Protein 3WJP (pdb70)

GO terms:
  GO:0005515 protein binding (F, IPI)

B-factor: mean 21.72, std 11.3, range [7.35, 84.25]

Sequence (335 aa):
EKIKLEHGAGGEIMEEELLRDVILKTLTLKSAGGIGLDALDDGATIPFGDKHIVFTIDGHTVKKPLFFPGGDIGRLAVSGTVNDLAVMGAEPIALANSMIIGEGLDDMEEVLKRRVLKKSSMDETARREVPVPIVTGDTKVVEDKKIIEEMMFVITAGIIGIAEHHPVSSDAGAKVGDAVLVSGTIGDHGIALMSHREGIAFETEELKSDVAPIWDVVKKAVAETIGWENIHAMKDPTRAGLSSNALNEIARRKSNVGILVVREADIPIRPEVRRRAASEMMLGISPYDVANEEGKVVMVVAREYAEEALEAMRKKTEKGRNAAIIGEVIADYRGKVLLETGIGGKRFMMEPPEGDPVPRI

InterPro domains:
  IPR010918 PurM-like, C-terminal domain [PF02769] (162-314)
  IPR011854 Carbamoyl dehydratase HypE [PIRSF005644] (3-338)
  IPR011854 Carbamoyl dehydratase HypE [PTHR30303] (1-338)
  IPR011854 Carbamoyl dehydratase HypE [TIGR02124] (4-338)
  IPR011854 Carbamoyl dehydratase HypE [cd02197] (11-306)
  IPR016188 PurM-like, N-terminal domain [PF00586] (42-152)
  IPR036676 PurM-like, C-terminal domain superfamily [G3DSA:3.90.650.10] (156-338)
  IPR036676 PurM-like, C-terminal domain superfamily [SSF56042] (157-332)
  IPR036921 PurM-like, N-terminal domain superfamily [G3DSA:3.30.1330.10] (1-155)
  IPR036921 PurM-like, N-terminal domain superfamily [SSF55326] (6-154)

Structure (mmCIF, N/CA/C/O backbone):
data_3WJP
#
_entry.id   3WJP
#
_cell.length_a   102.874
_cell.length_b   102.874
_cell.length_c   104.013
_cell.angle_alpha   90.00
_cell.angle_beta   90.00
_cell.angle_gamma   90.00
#
_symmetry.space_group_name_H-M   'P 43 21 2'
#
loop_
_entity.id
_entity.type
_entity.pdbx_description
1 polymer 'Hydrogenase expression/formation protein HypE'
2 non-polymer 'PHOSPHOAMINOPHOSPHONIC ACID-ADENYLATE ESTER'
3 non-polymer 'MAGNESIUM ION'
4 non-polymer BENZAMIDINE
5 non-polymer 'SULFATE ION'
6 non-polymer GLYCEROL
7 non-polymer 'TRIETHYLENE GLYCOL'
8 water water
#
loop_
_atom_site.group_PDB
_atom_site.id
_atom_site.type_symbol
_atom_site.label_atom_id
_atom_site.label_alt_id
_atom_site.label_comp_id
_atom_site.label_asym_id
_atom_site.label_entity_id
_atom_site.label_seq_id
_atom_site.pdbx_PDB_ins_code
_atom_site.Cartn_x
_atom_site.Cartn_y
_atom_site.Cartn_z
_atom_site.occupancy
_atom_site.B_iso_or_equiv
_atom_site.auth_seq_id
_atom_site.auth_comp_id
_atom_site.auth_asym_id
_atom_site.auth_atom_id
_atom_site.pdbx_PDB_model_num
ATOM 1 N N . GLU A 1 3 ? 15.750 -2.983 17.133 1.00 31.46 3 GLU A N 1
ATOM 2 C CA . GLU A 1 3 ? 15.254 -1.623 17.294 1.00 26.84 3 GLU A CA 1
ATOM 3 C C . GLU A 1 3 ? 14.862 -1.010 15.947 1.00 25.10 3 GLU A C 1
ATOM 4 O O . GLU A 1 3 ? 15.573 -1.177 14.957 1.00 24.17 3 GLU A O 1
ATOM 10 N N . LYS A 1 4 ? 13.727 -0.315 15.910 1.00 24.52 4 LYS A N 1
ATOM 11 C CA . LYS A 1 4 ? 13.219 0.250 14.666 1.00 24.07 4 LYS A CA 1
ATOM 12 C C . LYS A 1 4 ? 13.101 1.762 14.743 1.00 25.29 4 LYS A C 1
ATOM 13 O O . LYS A 1 4 ? 12.938 2.332 15.824 1.00 24.05 4 LYS A O 1
ATOM 19 N N . ILE A 1 5 ? 13.176 2.408 13.587 1.00 17.33 5 ILE A N 1
ATOM 20 C CA . ILE A 1 5 ? 12.856 3.823 13.500 1.00 19.77 5 ILE A CA 1
ATOM 21 C C . ILE A 1 5 ? 11.354 4.016 13.717 1.00 16.22 5 ILE A C 1
ATOM 22 O O . ILE A 1 5 ? 10.537 3.313 13.126 1.00 19.28 5 ILE A O 1
ATOM 27 N N . LYS A 1 6 ? 11.002 4.980 14.567 1.00 16.56 6 LYS A N 1
ATOM 28 C CA . LYS A 1 6 ? 9.610 5.269 14.892 1.00 17.69 6 LYS A CA 1
ATOM 29 C C . LYS A 1 6 ? 9.235 6.661 14.415 1.00 17.09 6 LYS A C 1
ATOM 30 O O . LYS A 1 6 ? 10.114 7.485 14.166 1.00 17.34 6 LYS A O 1
ATOM 36 N N . LEU A 1 7 ? 7.938 6.943 14.320 1.00 16.01 7 LEU A N 1
ATOM 37 C CA . LEU A 1 7 ? 7.499 8.278 13.906 1.00 13.45 7 LEU A CA 1
ATOM 38 C C . LEU A 1 7 ? 8.081 9.345 14.815 1.00 17.88 7 LEU A C 1
ATOM 39 O O . LEU A 1 7 ? 8.391 10.457 1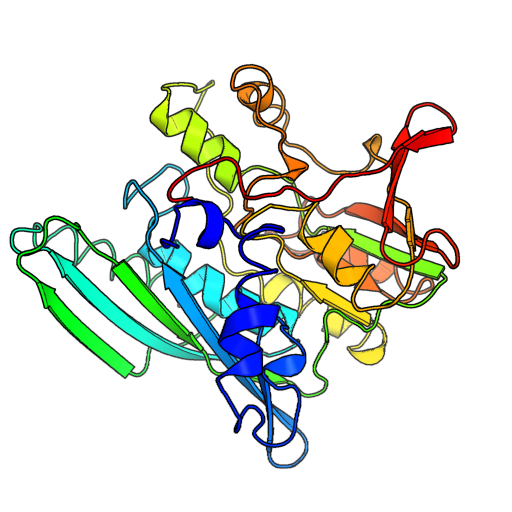4.369 1.00 16.45 7 LEU A O 1
ATOM 44 N N . GLU A 1 8 ? 8.244 9.001 16.092 1.00 16.04 8 GLU A N 1
ATOM 45 C CA . GLU A 1 8 ? 8.794 9.932 17.071 1.00 17.25 8 GLU A CA 1
ATOM 46 C C . GLU A 1 8 ? 10.213 10.377 16.738 1.00 17.14 8 GLU A C 1
ATOM 47 O O . GLU A 1 8 ? 10.628 11.461 17.125 1.00 17.62 8 GLU A O 1
ATOM 53 N N . HIS A 1 9 ? 10.964 9.541 16.029 1.00 16.48 9 HIS A N 1
ATOM 54 C CA . HIS A 1 9 ? 12.316 9.919 15.641 1.00 17.56 9 HIS A CA 1
ATOM 55 C C . HIS A 1 9 ? 12.325 11.063 14.647 1.00 18.86 9 HIS A C 1
ATOM 56 O O . HIS A 1 9 ? 13.358 11.700 14.443 1.00 18.76 9 HIS A O 1
ATOM 63 N N . GLY A 1 10 ? 11.177 11.322 14.028 1.00 16.16 10 GLY A N 1
ATOM 64 C CA . GLY A 1 10 ? 11.053 12.453 13.128 1.00 16.44 10 GLY A CA 1
ATOM 65 C C . GLY A 1 10 ? 10.192 13.574 13.690 1.00 16.23 10 GLY A C 1
ATOM 66 O O . GLY A 1 10 ? 9.709 14.433 12.948 1.00 16.02 10 GLY A O 1
ATOM 67 N N . ALA A 1 11 ? 9.984 13.576 15.004 1.00 16.09 11 ALA A N 1
ATOM 68 C CA . ALA A 1 11 ? 9.045 14.523 15.607 1.00 14.84 11 ALA A CA 1
ATOM 69 C C . ALA A 1 11 ? 9.705 15.702 16.326 1.00 13.88 11 ALA A C 1
ATOM 70 O O . ALA A 1 11 ? 9.026 16.512 16.939 1.00 15.32 11 ALA A O 1
ATOM 72 N N . GLY A 1 12 ? 11.032 15.819 16.248 1.00 12.75 12 GLY A N 1
ATOM 73 C CA . GLY A 1 12 ? 11.685 17.040 16.687 1.00 15.19 12 GLY A CA 1
ATOM 74 C C . GLY A 1 12 ? 11.881 17.232 18.182 1.00 17.31 12 GLY A C 1
ATOM 75 O O . GLY A 1 12 ? 12.398 18.269 18.614 1.00 18.69 12 GLY A O 1
ATOM 76 N N . GLY A 1 13 ? 11.486 16.251 18.977 1.00 19.40 13 GLY A N 1
ATOM 77 C CA . GLY A 1 13 ? 11.585 16.395 20.419 1.00 20.28 13 GLY A CA 1
ATOM 78 C C . GLY A 1 13 ? 12.724 15.590 20.998 1.00 23.44 13 GLY A C 1
ATOM 79 O O . GLY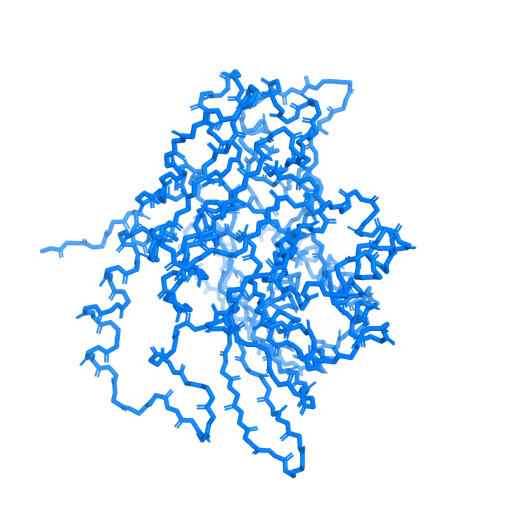 A 1 13 ? 13.683 15.275 20.303 1.00 18.81 13 GLY A O 1
ATOM 80 N N . GLU A 1 14 ? 12.604 15.238 22.271 1.00 19.33 14 GLU A N 1
ATOM 81 C CA . GLU A 1 14 ? 13.660 14.500 22.966 1.00 18.22 14 GLU A CA 1
ATOM 82 C C . GLU A 1 14 ? 14.057 13.209 22.265 1.00 18.76 14 GLU A C 1
ATOM 83 O O . GLU A 1 14 ? 15.234 12.846 22.250 1.00 18.57 14 GLU A O 1
ATOM 89 N N . ILE A 1 15 ? 13.092 12.509 21.686 1.00 18.37 15 ILE A N 1
ATOM 90 C CA . ILE A 1 15 ? 13.374 11.228 21.053 1.00 18.58 15 ILE A CA 1
ATOM 91 C C . ILE A 1 15 ? 14.245 11.424 19.808 1.00 20.41 15 ILE A C 1
ATOM 92 O O . ILE A 1 15 ? 15.204 10.690 19.589 1.00 17.93 15 ILE A O 1
ATOM 97 N N . MET A 1 16 ? 13.936 12.438 19.009 1.00 17.24 16 MET A N 1
ATOM 98 C CA . MET A 1 16 ? 14.780 12.738 17.857 1.00 16.33 16 MET A CA 1
ATOM 99 C C . MET A 1 16 ? 16.161 13.188 18.315 1.00 16.87 16 MET A C 1
ATOM 100 O O . MET A 1 16 ? 17.174 12.785 17.745 1.00 16.52 16 MET A O 1
ATOM 105 N N . GLU A 1 17 ? 16.199 14.019 19.351 1.00 17.94 17 GLU A N 1
ATOM 106 C CA . GLU A 1 17 ? 17.459 14.560 19.853 1.00 18.36 17 GLU A CA 1
ATOM 107 C C . GLU A 1 17 ? 18.395 13.449 20.319 1.00 18.52 17 GLU A C 1
ATOM 108 O O . GLU A 1 17 ? 19.602 13.510 20.082 1.00 18.49 17 GLU A O 1
ATOM 114 N N A GLU A 1 18 ? 17.834 12.431 20.963 0.56 17.84 18 GLU A N 1
ATOM 115 N N B GLU A 1 18 ? 17.823 12.436 20.969 0.44 17.86 18 GLU A N 1
ATOM 116 C CA A GLU A 1 18 ? 18.619 11.284 21.406 0.56 17.73 18 GLU A CA 1
ATOM 117 C CA B GLU A 1 18 ? 18.567 11.256 21.404 0.44 17.80 18 GLU A CA 1
ATOM 118 C C A GLU A 1 18 ? 19.211 10.531 20.216 0.56 19.86 18 GLU A C 1
ATOM 119 C C B GLU A 1 18 ? 19.202 10.540 20.218 0.44 19.86 18 GLU A C 1
ATOM 120 O O A GLU A 1 18 ? 20.363 10.094 20.261 0.56 19.60 18 GLU A O 1
ATOM 121 O O B GLU A 1 18 ? 20.367 10.137 20.268 0.44 19.64 18 GLU A O 1
ATOM 132 N N . LEU A 1 19 ? 18.426 10.388 19.151 1.00 15.81 19 LEU A N 1
ATOM 133 C CA . LEU A 1 19 ? 18.903 9.740 17.935 1.00 14.32 19 LEU A CA 1
ATOM 134 C C . LEU A 1 19 ? 20.065 10.521 17.313 1.00 18.05 19 LEU A C 1
ATOM 135 O O . LEU A 1 19 ? 21.056 9.930 16.869 1.00 16.53 19 LEU A O 1
ATOM 140 N N . LEU A 1 20 ? 19.941 11.845 17.272 1.00 14.08 20 LEU A N 1
ATOM 141 C CA . LEU A 1 20 ? 21.002 12.679 16.710 1.00 14.27 20 LEU A CA 1
ATOM 142 C C . LEU A 1 20 ? 22.299 12.561 17.517 1.00 19.08 20 LEU A C 1
ATOM 143 O O . LEU A 1 20 ? 23.383 12.427 16.946 1.00 17.80 20 LEU A O 1
ATOM 148 N N . ARG A 1 21 ? 22.190 12.603 18.839 1.00 17.50 21 ARG A N 1
ATOM 149 C CA . ARG A 1 21 ? 23.371 12.471 19.692 1.00 18.16 21 ARG A CA 1
ATOM 150 C C . ARG A 1 21 ? 23.970 11.072 19.659 1.00 21.42 21 ARG A C 1
ATOM 151 O O . ARG A 1 21 ? 25.183 10.925 19.518 1.00 21.46 21 ARG A O 1
ATOM 159 N N . ASP A 1 22 ? 23.134 10.048 19.791 1.00 17.32 22 ASP A N 1
ATOM 160 C CA . ASP A 1 22 ? 23.653 8.689 19.957 1.00 18.63 22 ASP A CA 1
ATOM 161 C C . ASP A 1 22 ? 23.966 7.950 18.667 1.00 19.37 22 ASP A C 1
ATOM 162 O O . ASP A 1 22 ? 24.728 6.986 18.683 1.00 22.05 22 ASP A O 1
ATOM 167 N N . VAL A 1 23 ? 23.372 8.369 17.554 1.00 16.71 23 VAL A N 1
ATOM 168 C CA . VAL A 1 23 ? 23.595 7.676 16.290 1.00 16.25 23 VAL A CA 1
ATOM 169 C C . VAL A 1 23 ? 24.272 8.565 15.255 1.00 16.86 23 VAL A C 1
ATOM 170 O O . VAL A 1 23 ? 25.342 8.230 14.747 1.00 18.64 23 VAL A O 1
ATOM 174 N N . ILE A 1 24 ? 23.686 9.717 14.964 1.00 14.48 24 ILE A N 1
ATOM 175 C CA . ILE A 1 24 ? 24.260 10.580 13.930 1.00 14.70 24 ILE A CA 1
ATOM 176 C C . ILE A 1 24 ? 25.647 11.122 14.308 1.00 14.38 24 ILE A C 1
ATOM 177 O O . ILE A 1 24 ? 26.609 10.943 13.557 1.00 13.89 24 ILE A O 1
ATOM 182 N N . LEU A 1 25 ? 25.756 11.769 15.463 1.00 14.16 25 LEU A N 1
ATOM 183 C CA . LEU A 1 25 ? 27.026 12.379 15.860 1.00 13.47 25 LEU A CA 1
ATOM 184 C C . LEU A 1 25 ? 28.094 11.333 16.154 1.00 14.88 25 LEU A C 1
ATOM 185 O O . LEU A 1 25 ? 29.277 11.613 16.011 1.00 19.17 25 LEU A O 1
ATOM 190 N N . LYS A 1 26 ? 27.674 10.145 16.570 1.00 15.42 26 LYS A N 1
ATOM 191 C CA . LYS A 1 26 ? 28.644 9.102 16.916 1.00 16.20 26 LYS A CA 1
ATOM 192 C C . LYS A 1 26 ? 29.136 8.322 15.712 1.00 20.58 26 LYS A C 1
ATOM 193 O O . LYS A 1 26 ? 30.204 7.718 15.759 1.00 22.55 26 LYS A O 1
ATOM 199 N N . THR A 1 27 ? 28.377 8.352 14.625 1.00 14.84 27 THR A N 1
ATOM 200 C CA . THR A 1 27 ? 28.743 7.612 13.425 1.00 13.51 27 THR A CA 1
ATOM 201 C C . THR A 1 27 ? 29.521 8.471 12.431 1.00 15.28 27 THR A C 1
ATOM 202 O O . THR A 1 27 ? 30.503 8.016 11.848 1.00 16.84 27 THR A O 1
ATOM 206 N N . LEU A 1 28 ? 29.096 9.716 12.229 1.00 13.23 28 LEU A N 1
ATOM 207 C CA . LEU A 1 28 ? 29.829 10.610 11.349 1.00 12.69 28 LEU A CA 1
ATOM 208 C C . LEU A 1 28 ? 31.054 11.157 12.069 1.00 14.08 28 LEU A C 1
ATOM 209 O O . LEU A 1 28 ? 30.993 11.466 13.264 1.00 17.70 28 LEU A O 1
ATOM 214 N N . THR A 1 29 ? 32.164 11.273 11.345 1.00 13.02 29 THR A N 1
ATOM 215 C CA . THR A 1 29 ? 33.416 11.741 11.938 1.00 12.96 29 THR A CA 1
ATOM 216 C C . THR A 1 29 ? 33.868 13.090 11.395 1.00 13.83 29 THR A C 1
ATOM 217 O O . THR A 1 29 ? 34.393 13.908 12.145 1.00 18.52 29 THR A O 1
ATOM 221 N N . LEU A 1 30 ? 33.675 13.326 10.102 1.00 13.38 30 LEU A N 1
ATOM 222 C CA . LEU A 1 30 ? 34.004 14.626 9.527 1.00 11.64 30 LEU A CA 1
ATOM 223 C C . LEU A 1 30 ? 32.748 15.476 9.552 1.00 11.62 30 LEU A C 1
ATOM 224 O O . LEU A 1 30 ? 31.828 15.255 8.757 1.00 13.73 30 LEU A O 1
ATOM 229 N N . LYS A 1 31 ? 32.721 16.432 10.471 1.00 10.92 31 LYS A N 1
ATOM 230 C CA . LYS A 1 31 ? 31.489 17.131 10.840 1.00 11.10 31 LYS A CA 1
ATOM 231 C C . LYS A 1 31 ? 31.569 18.653 10.776 1.00 13.54 31 LYS A C 1
ATOM 232 O O . LYS A 1 31 ? 30.548 19.339 10.937 1.00 11.77 31 LYS A O 1
ATOM 238 N N . SER A 1 32 ? 32.765 19.200 10.535 1.00 12.08 32 SER A N 1
ATOM 239 C CA . SER A 1 32 ? 32.957 20.640 10.500 1.00 12.13 32 SER A CA 1
ATOM 240 C C . SER A 1 32 ? 33.816 21.060 9.326 1.00 13.26 32 SER A C 1
ATOM 241 O O . SER A 1 32 ? 34.750 20.345 8.948 1.00 13.16 32 SER A O 1
ATOM 244 N N . ALA A 1 33 ? 33.505 22.219 8.753 1.00 11.88 33 ALA A N 1
ATOM 245 C CA . ALA A 1 33 ? 34.341 22.815 7.718 1.00 11.54 33 ALA A CA 1
ATOM 246 C C . ALA A 1 33 ? 35.096 24.040 8.232 1.00 12.81 33 ALA A C 1
ATOM 247 O O . ALA A 1 33 ? 35.551 24.857 7.438 1.00 15.37 33 ALA A O 1
ATOM 249 N N . GLY A 1 34 ? 35.203 24.184 9.551 1.00 12.81 34 GLY A N 1
ATOM 250 C CA . GLY A 1 34 ? 36.032 25.246 10.110 1.00 13.29 34 GLY A CA 1
ATOM 251 C C . GLY A 1 34 ? 35.311 26.196 11.043 1.00 15.20 34 GLY A C 1
ATOM 252 O O . GLY A 1 34 ? 35.922 27.020 11.710 1.00 14.95 34 GLY A O 1
ATOM 253 N N . GLY A 1 35 ? 33.989 26.096 11.079 1.00 12.69 35 GLY A N 1
ATOM 254 C CA . GLY A 1 35 ? 33.184 26.949 11.933 1.00 14.63 35 GLY A CA 1
ATOM 255 C C . GLY A 1 35 ? 32.190 26.112 12.710 1.00 15.84 35 GLY A C 1
ATOM 256 O O . GLY A 1 35 ? 32.512 25.001 13.134 1.00 20.39 35 GLY A O 1
ATOM 257 N N . ILE A 1 36 ? 30.974 26.620 12.884 1.00 13.63 36 ILE A N 1
ATOM 258 C CA . ILE A 1 36 ? 29.951 25.850 13.573 1.00 12.80 36 ILE A CA 1
ATOM 259 C C . ILE A 1 36 ? 29.661 24.603 12.753 1.00 13.97 36 ILE A C 1
ATOM 260 O O . ILE A 1 36 ? 29.430 24.676 11.544 1.00 12.29 36 ILE A O 1
ATOM 265 N N . GLY A 1 37 ? 29.746 23.449 13.396 1.00 14.28 37 GLY A N 1
ATOM 266 C CA . GLY A 1 37 ? 29.620 22.191 12.690 1.00 14.52 37 GLY A CA 1
ATOM 267 C C . GLY A 1 37 ? 28.509 21.329 13.245 1.00 14.75 37 GLY A C 1
ATOM 268 O O . GLY A 1 37 ? 27.666 21.798 14.010 1.00 14.06 37 GLY A O 1
ATOM 269 N N . LEU A 1 38 ? 28.516 20.057 12.878 1.00 11.60 38 LEU A N 1
ATOM 270 C CA . LEU A 1 38 ? 27.419 19.167 13.226 1.00 10.23 38 LEU A CA 1
ATOM 271 C C . LEU A 1 38 ? 27.297 18.943 14.724 1.00 14.40 38 LEU A C 1
ATOM 272 O O . LEU A 1 38 ? 26.192 18.809 15.241 1.00 13.62 38 LEU A O 1
ATOM 277 N N . ASP A 1 39 ? 28.422 18.893 15.432 1.00 13.79 39 ASP A N 1
ATOM 278 C CA . ASP A 1 39 ? 28.377 18.625 16.868 1.00 12.06 39 ASP A CA 1
ATOM 279 C C . ASP A 1 39 ? 27.626 19.704 17.651 1.00 13.23 39 ASP A C 1
ATOM 280 O O . ASP A 1 39 ? 27.115 19.431 18.736 1.00 17.10 39 ASP A O 1
ATOM 285 N N . ALA A 1 40 ? 27.563 20.921 17.107 1.00 13.19 40 ALA A N 1
ATOM 286 C CA . ALA A 1 40 ? 26.809 22.016 17.726 1.00 12.91 40 ALA A CA 1
ATOM 287 C C . ALA A 1 40 ? 25.297 21.811 17.612 1.00 14.68 40 ALA A C 1
ATOM 288 O O . ALA A 1 40 ? 24.533 22.407 18.368 1.00 13.69 40 ALA A O 1
ATOM 290 N N . LEU A 1 41 ? 24.875 20.971 16.669 1.00 12.88 41 LEU A N 1
ATOM 291 C CA . LEU A 1 41 ? 23.444 20.714 16.437 1.00 13.63 41 LEU A CA 1
ATOM 292 C C . LEU A 1 41 ? 22.623 21.998 16.353 1.00 13.27 41 LEU A C 1
ATOM 293 O O . LEU A 1 41 ? 21.503 22.078 16.886 1.00 14.74 41 LEU A O 1
ATOM 298 N N . ASP A 1 42 ? 23.174 22.992 15.668 1.00 10.82 42 ASP A N 1
ATOM 299 C CA . ASP A 1 42 ? 22.533 24.295 15.524 1.00 11.15 42 ASP A CA 1
ATOM 300 C C . ASP A 1 42 ? 21.705 24.328 14.238 1.00 10.29 42 ASP A C 1
ATOM 301 O O . ASP A 1 42 ? 21.658 23.354 13.481 1.00 12.74 42 ASP A O 1
ATOM 306 N N . ASP A 1 43 ? 21.049 25.447 13.985 1.00 12.42 43 ASP A N 1
ATOM 307 C CA . ASP A 1 43 ? 20.165 25.539 12.830 1.00 10.47 43 ASP A CA 1
ATOM 308 C C . ASP A 1 43 ? 20.892 25.378 11.506 1.00 13.07 43 ASP A C 1
ATOM 309 O O . ASP A 1 43 ? 20.289 24.953 10.519 1.00 12.12 43 ASP A O 1
ATOM 314 N N . GLY A 1 44 ? 22.183 25.715 11.483 1.00 10.99 44 GLY A N 1
ATOM 315 C CA . GLY A 1 44 ? 23.000 25.490 10.310 1.00 13.46 44 GLY A CA 1
ATOM 316 C C . GLY A 1 44 ? 24.459 25.384 10.688 1.00 11.78 44 GLY A C 1
ATOM 317 O O . GLY A 1 44 ? 24.798 25.410 11.868 1.00 12.12 44 GLY A O 1
ATOM 318 N N . ALA A 1 45 ? 25.308 25.267 9.673 1.00 9.94 45 ALA A N 1
ATOM 319 C CA . ALA A 1 45 ? 26.758 25.233 9.864 1.00 9.78 45 ALA A CA 1
ATOM 320 C C . ALA A 1 45 ? 27.362 26.497 9.309 1.00 10.44 45 ALA A C 1
ATOM 321 O O . ALA A 1 45 ? 26.752 27.166 8.466 1.00 11.27 45 ALA A O 1
ATOM 323 N N . THR A 1 46 ? 28.570 26.841 9.767 1.00 10.97 46 THR A N 1
ATOM 324 C CA . THR A 1 46 ? 29.239 28.032 9.239 1.00 10.84 46 THR A CA 1
ATOM 325 C C . THR A 1 46 ? 30.641 27.683 8.757 1.00 10.17 46 THR A C 1
ATOM 326 O O . THR A 1 46 ? 31.270 26.757 9.260 1.00 12.14 46 THR A O 1
ATOM 330 N N . ILE A 1 47 ? 31.091 28.427 7.754 1.00 10.44 47 ILE A N 1
ATOM 331 C CA . ILE A 1 47 ? 32.402 28.214 7.154 1.00 10.73 47 ILE A CA 1
ATOM 332 C C . ILE A 1 47 ? 33.063 29.567 6.949 1.00 13.25 47 ILE A C 1
ATOM 333 O O . ILE A 1 47 ? 32.505 30.444 6.296 1.00 12.34 47 ILE A O 1
ATOM 338 N N . PRO A 1 48 ? 34.269 29.757 7.500 1.00 15.65 48 PRO A N 1
ATOM 339 C CA . PRO A 1 48 ? 34.980 31.017 7.256 1.00 20.30 48 PRO A CA 1
ATOM 340 C C . PRO A 1 48 ? 35.190 31.265 5.771 1.00 20.62 48 PRO A C 1
ATOM 341 O O . PRO A 1 48 ? 35.600 30.357 5.045 1.00 25.49 48 PRO A O 1
ATOM 345 N N . PHE A 1 49 ? 34.913 32.484 5.323 1.00 21.32 49 PHE A N 1
ATOM 346 C CA . PHE A 1 49 ? 35.214 32.858 3.950 1.00 25.02 49 PHE A CA 1
ATOM 347 C C . PHE A 1 49 ? 35.521 34.337 3.873 1.00 30.26 49 PHE A C 1
ATOM 348 O O . PHE A 1 49 ? 34.634 35.180 4.020 1.00 24.64 49 PHE A O 1
ATOM 356 N N . GLY A 1 50 ? 36.783 34.642 3.609 1.00 33.34 50 GLY A N 1
ATOM 357 C CA . GLY A 1 50 ? 37.250 36.004 3.715 1.00 29.58 50 GLY A CA 1
ATOM 358 C C . GLY A 1 50 ? 37.004 36.443 5.140 1.00 21.83 50 GLY A C 1
ATOM 359 O O . GLY A 1 50 ? 37.296 35.706 6.086 1.00 27.61 50 GLY A O 1
ATOM 360 N N . ASP A 1 51 ? 36.439 37.636 5.292 1.00 24.46 51 ASP A N 1
ATOM 361 C CA . ASP A 1 51 ? 36.153 38.184 6.608 1.00 22.06 51 ASP A CA 1
ATOM 362 C C . ASP A 1 51 ? 34.709 37.941 7.025 1.00 34.00 51 ASP A C 1
ATOM 363 O O . ASP A 1 51 ? 34.247 38.505 8.014 1.00 27.09 51 ASP A O 1
ATOM 368 N N . LYS A 1 52 ? 34.000 37.106 6.270 1.00 22.20 52 LYS A N 1
ATOM 369 C CA . LYS A 1 52 ? 32.620 36.752 6.589 1.00 21.26 52 LYS A CA 1
ATOM 370 C C . LYS A 1 52 ? 32.488 35.243 6.738 1.00 19.91 52 LYS A C 1
ATOM 371 O O . LYS A 1 52 ? 33.483 34.541 6.844 1.00 18.37 52 LYS A O 1
ATOM 377 N N . HIS A 1 53 ? 31.254 34.753 6.762 1.00 15.76 53 HIS A N 1
ATOM 378 C CA . HIS A 1 53 ? 31.011 33.331 6.967 1.00 16.72 53 HIS A CA 1
ATOM 379 C C . HIS A 1 53 ? 29.925 32.853 6.021 1.00 11.45 53 HIS A C 1
ATOM 380 O O . HIS A 1 53 ? 28.883 33.499 5.877 1.00 15.84 53 HIS A O 1
ATOM 387 N N . ILE A 1 54 ? 30.187 31.735 5.358 1.00 11.95 54 ILE A N 1
ATOM 388 C CA . ILE A 1 54 ? 29.149 31.052 4.601 1.00 11.96 54 ILE A CA 1
ATOM 389 C C . ILE A 1 54 ? 28.338 30.257 5.604 1.00 12.40 54 ILE A C 1
ATOM 390 O O . ILE A 1 54 ? 28.901 29.607 6.483 1.00 12.93 54 ILE A O 1
ATOM 395 N N . VAL A 1 55 ? 27.016 30.329 5.498 1.00 9.90 55 VAL A N 1
ATOM 396 C CA . VAL A 1 55 ? 26.133 29.533 6.338 1.00 10.87 55 VAL A CA 1
ATOM 397 C C . VAL A 1 55 ? 25.374 28.557 5.444 1.00 10.13 55 VAL A C 1
ATOM 398 O O . VAL A 1 55 ? 24.932 28.915 4.357 1.00 10.76 55 VAL A O 1
ATOM 402 N N . PHE A 1 56 ? 25.251 27.313 5.901 1.00 8.84 56 PHE A N 1
ATOM 403 C CA . PHE A 1 56 ? 24.737 26.194 5.094 1.00 8.72 56 PHE A CA 1
ATOM 404 C C . PHE A 1 56 ? 23.711 25.447 5.928 1.00 10.57 56 PHE A C 1
ATOM 405 O O . PHE A 1 56 ? 23.958 25.118 7.095 1.00 10.82 56 PHE A O 1
ATOM 413 N N . THR A 1 57 ? 22.558 25.150 5.334 1.00 9.38 57 THR A N 1
ATOM 414 C CA . THR A 1 57 ? 21.504 24.457 6.059 1.00 10.12 57 THR A CA 1
ATOM 415 C C . THR A 1 57 ? 20.654 23.640 5.089 1.00 9.28 57 THR A C 1
ATOM 416 O O . THR A 1 57 ? 20.683 23.876 3.875 1.00 9.91 57 THR A O 1
ATOM 420 N N . ILE A 1 58 ? 19.905 22.673 5.610 1.00 8.02 58 ILE A N 1
ATOM 421 C CA . ILE A 1 58 ? 19.026 21.865 4.767 1.00 8.82 58 ILE A CA 1
ATOM 422 C C . ILE A 1 58 ? 17.835 21.388 5.577 1.00 9.02 58 ILE A C 1
ATOM 423 O O . ILE A 1 58 ? 17.961 21.104 6.760 1.00 9.73 58 ILE A O 1
ATOM 428 N N . ASP A 1 59 ? 16.667 21.343 4.939 1.00 9.18 59 ASP A N 1
ATOM 429 C CA . ASP A 1 59 ? 15.500 20.714 5.541 1.00 9.39 59 ASP A CA 1
ATOM 430 C C . ASP A 1 59 ? 14.737 19.939 4.494 1.00 8.34 59 ASP A C 1
ATOM 431 O O . ASP A 1 59 ? 14.523 20.415 3.365 1.00 9.97 59 ASP A O 1
ATOM 436 N N . GLY A 1 60 ? 14.310 18.743 4.878 1.00 8.60 60 GLY A N 1
ATOM 437 C CA . GLY A 1 60 ? 13.342 17.994 4.099 1.00 11.04 60 GLY A CA 1
ATOM 438 C C . GLY A 1 60 ? 11.949 18.406 4.530 1.00 11.38 60 GLY A C 1
ATOM 439 O O . GLY A 1 60 ? 11.733 18.760 5.693 1.00 12.25 60 GLY A O 1
ATOM 440 N N . HIS A 1 61 ? 11.003 18.377 3.601 1.00 10.63 61 HIS A N 1
ATOM 441 C CA . HIS A 1 61 ? 9.621 18.755 3.913 1.00 10.54 61 HIS A CA 1
ATOM 442 C C . HIS A 1 61 ? 8.665 17.668 3.463 1.00 11.77 61 HIS A C 1
ATOM 443 O O . HIS A 1 61 ? 8.673 17.267 2.303 1.00 12.95 61 HIS A O 1
ATOM 450 N N . THR A 1 62 ? 7.866 17.184 4.414 1.00 10.59 62 THR A N 1
ATOM 451 C CA . THR A 1 62 ? 6.994 16.032 4.219 1.00 12.14 62 THR A CA 1
ATOM 452 C C . THR A 1 62 ? 5.600 16.346 4.760 1.00 12.71 62 THR A C 1
ATOM 453 O O . THR A 1 62 ? 4.862 15.450 5.176 1.00 14.59 62 THR A O 1
ATOM 457 N N . VAL A 1 63 ? 5.243 17.625 4.754 1.00 12.06 63 VAL A N 1
ATOM 458 C CA . VAL A 1 63 ? 3.960 18.047 5.321 1.00 12.40 63 VAL A CA 1
ATOM 459 C C . VAL A 1 63 ? 2.765 17.414 4.599 1.00 13.50 63 VAL A C 1
ATOM 460 O O . VAL A 1 63 ? 2.813 17.154 3.396 1.00 13.33 63 VAL A O 1
ATOM 464 N N A LYS A 1 64 ? 1.703 17.153 5.361 0.46 13.17 64 LYS A N 1
ATOM 465 N N B LYS A 1 64 ? 1.704 17.148 5.362 0.54 13.18 64 LYS A N 1
ATOM 466 C CA A LYS A 1 64 ? 0.431 16.711 4.801 0.46 13.52 64 LYS A CA 1
ATOM 467 C CA B LYS A 1 64 ? 0.430 16.713 4.801 0.54 13.52 64 LYS A CA 1
ATOM 468 C C A LYS A 1 64 ? -0.685 17.534 5.425 0.46 13.07 64 LYS A C 1
ATOM 469 C C B LYS A 1 64 ? -0.683 17.541 5.424 0.54 13.06 64 LYS A C 1
ATOM 470 O O A LYS A 1 64 ? -0.645 17.811 6.620 0.46 15.75 64 LYS A O 1
ATOM 471 O O B LYS A 1 64 ? -0.638 17.827 6.616 0.54 15.73 64 LYS A O 1
ATOM 482 N N . PRO A 1 65 ? -1.668 17.965 4.618 1.00 12.11 65 PRO A N 1
ATOM 483 C CA . PRO A 1 65 ? -1.707 17.821 3.155 1.00 11.20 65 PRO A CA 1
ATOM 484 C C . PRO A 1 65 ? -0.710 18.765 2.487 1.00 12.80 65 PRO A C 1
ATOM 485 O O . PRO A 1 65 ? -0.149 19.632 3.168 1.00 13.92 65 PRO A O 1
ATOM 489 N N . LEU A 1 66 ? -0.488 18.607 1.183 1.00 12.57 66 LEU A N 1
ATOM 490 C CA . LEU A 1 66 ? 0.458 19.471 0.470 1.00 11.55 66 LEU A CA 1
ATOM 491 C C . LEU A 1 66 ? 0.020 20.934 0.477 1.00 12.27 66 LEU A C 1
ATOM 492 O O . LEU A 1 66 ? 0.856 21.829 0.501 1.00 11.90 66 LEU A O 1
ATOM 497 N N . PHE A 1 67 ? -1.292 21.173 0.435 1.00 10.71 67 PHE A N 1
ATOM 498 C CA . PHE A 1 67 ? -1.857 22.516 0.493 1.00 12.94 67 PHE A CA 1
ATOM 499 C C . PHE A 1 67 ? -2.761 22.609 1.713 1.00 13.89 67 PHE A C 1
ATOM 500 O O . PHE A 1 67 ? -3.560 21.699 1.971 1.00 15.21 67 PHE A O 1
ATOM 508 N N . PHE A 1 68 ? -2.594 23.677 2.486 1.00 12.72 68 PHE A N 1
ATOM 509 C CA . PHE A 1 68 ? -3.319 23.838 3.744 1.00 13.54 68 PHE A CA 1
ATOM 510 C C . PHE A 1 68 ? -3.627 25.325 3.933 1.00 12.68 68 PHE A C 1
ATOM 511 O O . PHE A 1 68 ? -3.101 26.167 3.217 1.00 13.09 68 PHE A O 1
ATOM 519 N N . PRO A 1 69 ? -4.513 25.659 4.879 1.00 14.91 69 PRO A N 1
ATOM 520 C CA . PRO A 1 69 ? -4.792 27.082 5.054 1.00 13.46 69 PRO A CA 1
ATOM 521 C C . PRO A 1 69 ? -3.549 27.871 5.449 1.00 11.77 69 PRO A C 1
ATOM 522 O O . PRO A 1 69 ? -2.894 27.523 6.430 1.00 13.51 69 PRO A O 1
ATOM 526 N N . GLY A 1 70 ? -3.245 28.901 4.668 1.00 11.57 70 GLY A N 1
ATOM 527 C CA . GLY A 1 70 ? -2.104 29.771 4.914 1.00 12.28 70 GLY A CA 1
ATOM 528 C C . GLY A 1 70 ? -0.811 29.348 4.239 1.00 13.60 70 GLY A C 1
ATOM 529 O O . GLY A 1 70 ? 0.179 30.066 4.338 1.00 12.98 70 GLY A O 1
ATOM 530 N N . GLY A 1 71 ? -0.803 28.221 3.536 1.00 14.72 71 GLY A N 1
ATOM 531 C CA . GLY A 1 71 ? 0.439 27.801 2.905 1.00 13.93 71 GLY A CA 1
ATOM 532 C C . GLY A 1 71 ? 0.382 26.497 2.160 1.00 11.66 71 GLY A C 1
ATOM 533 O O . GLY A 1 71 ? -0.692 26.000 1.836 1.00 12.89 71 GLY A O 1
ATOM 534 N N . ASP A 1 72 ? 1.561 25.938 1.886 1.00 10.14 72 ASP A N 1
ATOM 535 C CA . ASP A 1 72 ? 1.675 24.690 1.174 1.00 10.92 72 ASP A CA 1
ATOM 536 C C . ASP A 1 72 ? 3.114 24.221 1.301 1.00 10.51 72 ASP A C 1
ATOM 537 O O . ASP A 1 72 ? 3.963 24.934 1.849 1.00 11.35 72 ASP A O 1
ATOM 542 N N . ILE A 1 73 ? 3.378 23.017 0.807 1.00 10.64 73 ILE A N 1
ATOM 543 C CA . ILE A 1 73 ? 4.717 22.436 0.913 1.00 9.55 73 ILE A CA 1
ATOM 544 C C . ILE A 1 73 ? 5.787 23.287 0.223 1.00 11.89 73 ILE A C 1
ATOM 545 O O . ILE A 1 73 ? 6.938 23.284 0.651 1.00 11.82 73 ILE A O 1
ATOM 550 N N . GLY A 1 74 ? 5.413 24.020 -0.825 1.00 9.97 74 GLY A N 1
ATOM 551 C CA . GLY A 1 74 ? 6.357 24.892 -1.512 1.00 11.23 74 GLY A CA 1
ATOM 552 C C . GLY A 1 74 ? 6.734 26.108 -0.685 1.00 10.72 74 GLY A C 1
ATOM 553 O O . GLY A 1 74 ? 7.919 26.413 -0.484 1.00 11.13 74 GLY A O 1
ATOM 554 N N . ARG A 1 75 ? 5.727 26.827 -0.201 1.00 9.77 75 ARG A N 1
ATOM 555 C CA . ARG A 1 75 ? 5.989 27.956 0.691 1.00 10.21 75 ARG A CA 1
ATOM 556 C C . ARG A 1 75 ? 6.748 27.512 1.944 1.00 11.87 75 ARG A C 1
ATOM 557 O O . ARG A 1 75 ? 7.639 28.210 2.420 1.00 9.95 75 ARG A O 1
ATOM 565 N N . LEU A 1 76 ? 6.391 26.346 2.476 1.00 11.42 76 LEU A N 1
ATOM 566 C CA . LEU A 1 76 ? 7.090 25.779 3.626 1.00 8.44 76 LEU A CA 1
ATOM 567 C C . LEU A 1 76 ? 8.554 25.477 3.307 1.00 10.31 76 LEU A C 1
ATOM 568 O O . LEU A 1 76 ? 9.444 25.788 4.104 1.00 11.85 76 LEU A O 1
ATOM 573 N N . ALA A 1 77 ? 8.809 24.897 2.141 1.00 9.88 77 ALA A N 1
ATOM 574 C CA . ALA A 1 77 ? 10.186 24.522 1.797 1.00 10.57 77 ALA A CA 1
ATOM 575 C C . ALA A 1 77 ? 11.090 25.733 1.676 1.00 12.39 77 ALA A C 1
ATOM 576 O O . ALA A 1 77 ? 12.249 25.705 2.113 1.00 11.32 77 ALA A O 1
ATOM 578 N N . VAL A 1 78 ? 10.574 26.815 1.108 1.00 8.97 78 VAL A N 1
ATOM 579 C CA . VAL A 1 78 ? 11.376 28.017 0.976 1.00 8.04 78 VAL A CA 1
ATOM 580 C C . VAL A 1 78 ? 11.491 28.713 2.328 1.00 9.70 78 VAL A C 1
ATOM 581 O O . VAL A 1 78 ? 12.589 29.098 2.752 1.00 10.50 78 VAL A O 1
ATOM 585 N N . SER A 1 79 ? 10.362 28.879 3.016 1.00 10.04 79 SER A N 1
ATOM 586 C CA . SER A 1 79 ? 10.372 29.571 4.308 1.00 9.61 79 SER A CA 1
ATOM 587 C C . SER A 1 79 ? 11.248 28.879 5.348 1.00 9.34 79 SER A C 1
ATOM 588 O O . SER A 1 79 ? 12.004 29.536 6.060 1.00 10.08 79 SER A O 1
ATOM 591 N N . GLY A 1 80 ? 11.147 27.559 5.459 1.00 10.84 80 GLY A N 1
ATOM 592 C CA . GLY A 1 80 ? 11.833 26.877 6.539 1.00 10.99 80 GLY A CA 1
ATOM 593 C C . GLY A 1 80 ? 13.336 26.966 6.414 1.00 11.62 80 GLY A C 1
ATOM 594 O O . GLY A 1 80 ? 14.046 27.121 7.403 1.00 10.61 80 GLY A O 1
ATOM 595 N N . THR A 1 81 ? 13.819 26.878 5.187 1.00 10.31 81 THR A N 1
ATOM 596 C CA . THR A 1 81 ? 15.257 26.936 4.945 1.00 10.18 81 THR A CA 1
ATOM 597 C C . THR A 1 81 ? 15.792 28.374 5.007 1.00 11.50 81 THR A C 1
ATOM 598 O O . THR A 1 81 ? 16.870 28.610 5.555 1.00 10.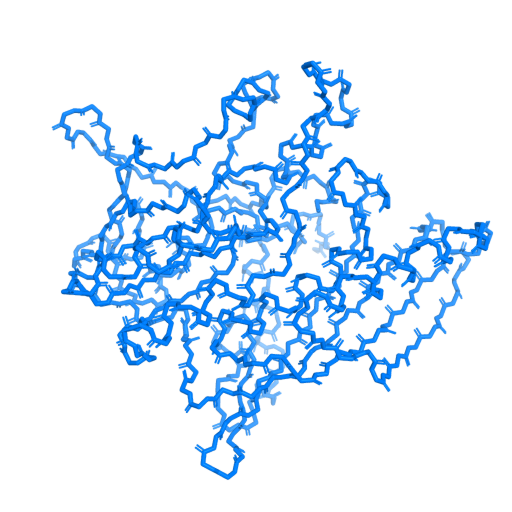69 81 THR A O 1
ATOM 602 N N . VAL A 1 82 ? 15.019 29.344 4.517 1.00 9.99 82 VAL A N 1
ATOM 603 C CA . VAL A 1 82 ? 15.378 30.740 4.706 1.00 9.93 82 VAL A CA 1
ATOM 604 C C . VAL A 1 82 ? 15.445 31.059 6.193 1.00 11.27 82 VAL A C 1
ATOM 605 O O . VAL A 1 82 ? 16.355 31.750 6.655 1.00 11.31 82 VAL A O 1
ATOM 609 N N . ASN A 1 83 ? 14.503 30.526 6.963 1.00 11.18 83 ASN A N 1
ATOM 610 C CA . ASN A 1 83 ? 14.474 30.836 8.386 1.00 10.57 83 ASN A CA 1
ATOM 611 C C . ASN A 1 83 ? 15.629 30.216 9.156 1.00 11.45 83 ASN A C 1
ATOM 612 O O . ASN A 1 83 ? 16.146 30.838 10.086 1.00 11.86 83 ASN A O 1
ATOM 617 N N . ASP A 1 84 ? 16.045 29.010 8.778 1.00 10.74 84 ASP A N 1
ATOM 618 C CA . ASP A 1 84 ? 17.212 28.420 9.428 1.00 8.66 84 ASP A CA 1
ATOM 619 C C . ASP A 1 84 ? 18.479 29.219 9.116 1.00 12.58 84 ASP A C 1
ATOM 620 O O . ASP A 1 84 ? 19.369 29.326 9.963 1.00 11.77 84 ASP A O 1
ATOM 625 N N . LEU A 1 85 ? 18.573 29.768 7.908 1.00 10.88 85 LEU A N 1
ATOM 626 C CA . LEU A 1 85 ? 19.672 30.701 7.621 1.00 10.42 85 LEU A CA 1
ATOM 627 C C . LEU A 1 85 ? 19.563 31.963 8.475 1.00 10.46 85 LEU A C 1
ATOM 628 O O . LEU A 1 85 ? 20.548 32.417 9.061 1.00 11.19 85 LEU A O 1
ATOM 633 N N . ALA A 1 86 ? 18.362 32.527 8.546 1.00 10.55 86 ALA A N 1
ATOM 634 C CA . ALA A 1 86 ? 18.183 33.782 9.261 1.00 11.77 86 ALA A CA 1
ATOM 635 C C . ALA A 1 86 ? 18.532 33.661 10.742 1.00 11.85 86 ALA A C 1
ATOM 636 O O . ALA A 1 86 ? 19.128 34.580 11.322 1.00 11.40 86 ALA A O 1
ATOM 638 N N . VAL A 1 87 ? 18.177 32.543 11.363 1.00 11.69 87 VAL A N 1
ATOM 639 C CA . VAL A 1 87 ? 18.428 32.399 12.792 1.00 11.25 87 VAL A CA 1
ATOM 640 C C . VAL A 1 87 ? 19.888 32.043 13.099 1.00 12.05 87 VAL A C 1
ATOM 641 O O . VAL A 1 87 ? 20.263 31.951 14.264 1.00 13.56 87 VAL A O 1
ATOM 645 N N . MET A 1 88 ? 20.687 31.839 12.052 1.00 10.73 88 MET A N 1
ATOM 646 C CA . MET A 1 88 ? 22.145 31.789 12.188 1.00 11.61 88 MET A CA 1
ATOM 647 C C . MET A 1 88 ? 22.769 33.153 11.930 1.00 13.26 88 MET A C 1
ATOM 648 O O . MET A 1 88 ? 23.993 33.292 11.977 1.00 13.75 88 MET A O 1
ATOM 653 N N . GLY A 1 89 ? 21.950 34.157 11.631 1.00 12.71 89 GLY A N 1
ATOM 654 C CA . GLY A 1 89 ? 22.460 35.491 11.330 1.00 14.09 89 GLY A CA 1
ATOM 655 C C . GLY A 1 89 ? 22.870 35.689 9.878 1.00 12.62 89 GLY A C 1
ATOM 656 O O . GLY A 1 89 ? 23.592 36.631 9.545 1.00 14.05 89 GLY A O 1
ATOM 657 N N . ALA A 1 90 ? 22.386 34.822 8.988 1.00 11.90 90 ALA A N 1
ATOM 658 C CA . ALA A 1 90 ? 22.831 34.850 7.597 1.00 12.25 90 ALA A CA 1
ATOM 659 C C . ALA A 1 90 ? 21.822 35.413 6.616 1.00 12.86 90 ALA A C 1
ATOM 660 O O . ALA A 1 90 ? 20.652 34.994 6.600 1.00 12.50 90 ALA A O 1
ATOM 662 N N . GLU A 1 91 ? 22.281 36.345 5.787 1.00 11.90 91 GLU A N 1
ATOM 663 C CA . GLU A 1 91 ? 21.494 36.819 4.654 1.00 13.29 91 GLU A CA 1
ATOM 664 C C . GLU A 1 91 ? 21.401 35.709 3.605 1.00 14.54 91 GLU A C 1
ATOM 665 O O . GLU A 1 91 ? 22.415 35.222 3.139 1.00 13.74 91 GLU A O 1
ATOM 671 N N . PRO A 1 92 ? 20.182 35.302 3.226 1.00 10.68 92 PRO A N 1
ATOM 672 C CA . PRO A 1 92 ? 20.058 34.231 2.225 1.00 10.70 92 PRO A CA 1
ATOM 673 C C . PRO A 1 92 ? 20.580 34.664 0.866 1.00 12.04 92 PRO A C 1
ATOM 674 O O . PRO A 1 92 ? 20.241 35.764 0.382 1.00 13.46 92 PRO A O 1
ATOM 678 N N . ILE A 1 93 ? 21.412 33.827 0.243 1.00 11.18 93 ILE A N 1
ATOM 679 C CA . ILE A 1 93 ? 21.880 34.128 -1.110 1.00 11.12 93 ILE A CA 1
ATOM 680 C C . ILE A 1 93 ? 21.489 33.105 -2.176 1.00 10.70 93 ILE A C 1
ATOM 681 O O . ILE A 1 93 ? 21.425 33.445 -3.358 1.00 12.91 93 ILE A O 1
ATOM 686 N N . ALA A 1 94 ? 21.209 31.858 -1.784 1.00 9.67 94 ALA A N 1
ATOM 687 C CA . ALA A 1 94 ? 20.802 30.869 -2.773 1.00 9.14 94 ALA A CA 1
ATOM 688 C C . ALA A 1 94 ? 20.105 29.696 -2.123 1.00 9.54 94 ALA A C 1
ATOM 689 O O . ALA A 1 94 ? 20.477 29.278 -1.023 1.00 10.68 94 ALA A O 1
ATOM 691 N N . LEU A 1 95 ? 19.111 29.154 -2.829 1.00 8.60 95 LEU A N 1
ATOM 692 C CA . LEU A 1 95 ? 18.448 27.915 -2.430 1.00 9.21 95 LEU A CA 1
ATOM 693 C C . LEU A 1 95 ? 18.628 26.838 -3.481 1.00 10.29 95 LEU A C 1
ATOM 694 O O . LEU A 1 95 ? 18.795 27.123 -4.674 1.00 9.55 95 LEU A O 1
ATOM 699 N N . ALA A 1 96 ? 18.570 25.590 -3.023 1.00 9.71 96 ALA A N 1
ATOM 700 C CA . ALA A 1 96 ? 18.572 24.417 -3.898 1.00 8.99 96 ALA A CA 1
ATOM 701 C C . ALA A 1 96 ? 17.285 23.643 -3.657 1.00 9.93 96 ALA A C 1
ATOM 702 O O . ALA A 1 96 ? 16.872 23.477 -2.509 1.00 11.18 96 ALA A O 1
ATOM 704 N N . ASN A 1 97 ? 16.673 23.153 -4.735 1.00 9.86 97 ASN A N 1
ATOM 705 C CA . ASN A 1 97 ? 15.354 22.533 -4.678 1.00 8.85 97 ASN A CA 1
ATOM 706 C C . ASN A 1 97 ? 15.380 21.090 -5.141 1.00 10.03 97 ASN A C 1
ATOM 707 O O . ASN A 1 97 ? 15.347 20.841 -6.343 1.00 9.47 97 ASN A O 1
ATOM 712 N N . SER A 1 98 ? 15.429 20.146 -4.199 1.00 8.88 98 SER A N 1
ATOM 713 C CA . SER A 1 98 ? 15.222 18.730 -4.527 1.00 9.13 98 SER A CA 1
ATOM 714 C C . SER A 1 98 ? 13.757 18.335 -4.365 1.00 9.60 98 SER A C 1
ATOM 715 O O . SER A 1 98 ? 13.130 18.611 -3.340 1.00 10.75 98 SER A O 1
ATOM 718 N N . MET A 1 99 ? 13.207 17.699 -5.391 1.00 9.46 99 MET A N 1
ATOM 719 C CA . MET A 1 99 ? 11.834 17.213 -5.314 1.00 7.83 99 MET A CA 1
ATOM 720 C C . MET A 1 99 ? 11.814 15.723 -5.559 1.00 9.21 99 MET A C 1
ATOM 721 O O . MET A 1 99 ? 12.501 15.218 -6.456 1.00 10.46 99 MET A O 1
ATOM 726 N N . ILE A 1 100 ? 11.040 15.016 -4.739 1.00 10.14 100 ILE A N 1
ATOM 727 C CA . ILE A 1 100 ? 10.823 13.588 -4.930 1.00 10.55 100 ILE A CA 1
ATOM 728 C C . ILE A 1 100 ? 9.318 13.407 -5.047 1.00 10.83 100 ILE A C 1
ATOM 729 O O . ILE A 1 100 ? 8.577 13.700 -4.114 1.00 11.46 100 ILE A O 1
ATOM 734 N N . ILE A 1 101 ? 8.874 12.980 -6.222 1.00 11.02 101 ILE A N 1
ATOM 735 C CA . ILE A 1 101 ? 7.457 13.044 -6.579 1.00 10.48 101 ILE A CA 1
ATOM 736 C C . ILE A 1 101 ? 6.888 11.642 -6.768 1.00 11.92 101 ILE A C 1
ATOM 737 O O . ILE A 1 101 ? 7.538 10.775 -7.347 1.00 13.20 101 ILE A O 1
ATOM 742 N N . GLY A 1 102 ? 5.682 11.420 -6.266 1.00 13.25 102 GLY A N 1
ATOM 743 C CA . GLY A 1 102 ? 5.017 10.148 -6.491 1.00 14.61 102 GLY A CA 1
ATOM 744 C C . GLY A 1 102 ? 4.471 10.035 -7.906 1.00 14.95 102 GLY A C 1
ATOM 745 O O . GLY A 1 102 ? 3.827 10.952 -8.410 1.00 15.20 102 GLY A O 1
ATOM 746 N N . GLU A 1 103 ? 4.742 8.907 -8.554 1.00 14.00 103 GLU A N 1
ATOM 747 C CA . GLU A 1 103 ? 4.158 8.596 -9.855 1.00 16.35 103 GLU A CA 1
ATOM 748 C C . GLU A 1 103 ? 2.647 8.797 -9.814 1.00 15.76 103 GLU A C 1
ATOM 749 O O . GLU A 1 103 ? 1.988 8.339 -8.888 1.00 16.77 103 GLU A O 1
ATOM 755 N N . GLY A 1 104 ? 2.117 9.514 -10.796 1.00 13.79 104 GLY A N 1
ATOM 756 C CA . GLY A 1 104 ? 0.684 9.737 -10.876 1.00 15.76 104 GLY A CA 1
ATOM 757 C C . GLY A 1 104 ? 0.212 11.073 -10.344 1.00 20.90 104 GLY A C 1
ATOM 758 O O . GLY A 1 104 ? -0.951 11.431 -10.516 1.00 19.45 104 GLY A O 1
ATOM 759 N N . LEU A 1 105 ? 1.096 11.826 -9.694 1.00 16.47 105 LEU A N 1
ATOM 760 C CA . LEU A 1 105 ? 0.713 13.149 -9.218 1.00 15.86 105 LEU A CA 1
ATOM 761 C C . LEU A 1 105 ? 0.286 14.020 -10.390 1.00 15.45 105 LEU A C 1
ATOM 762 O O . LEU A 1 105 ? 0.896 13.975 -11.456 1.00 18.15 105 LEU A O 1
ATOM 767 N N A ASP A 1 106 ? -0.768 14.809 -10.212 0.56 18.06 106 ASP A N 1
ATOM 768 N N B ASP A 1 106 ? -0.757 14.822 -10.184 0.44 18.07 106 ASP A N 1
ATOM 769 C CA A ASP A 1 106 ? -1.189 15.672 -11.304 0.56 17.80 106 ASP A CA 1
ATOM 770 C CA B ASP A 1 106 ? -1.200 15.780 -11.193 0.44 18.16 106 ASP A CA 1
ATOM 771 C C A ASP A 1 106 ? -0.159 16.761 -11.550 0.56 20.59 106 ASP A C 1
ATOM 772 C C B ASP A 1 106 ? -0.099 16.773 -11.531 0.44 20.54 106 ASP A C 1
ATOM 773 O O A ASP A 1 106 ? 0.340 17.387 -10.613 0.56 18.72 106 ASP A O 1
ATOM 774 O O B ASP A 1 106 ? 0.507 17.357 -10.634 0.44 18.86 106 ASP A O 1
ATOM 783 N N . MET A 1 107 ? 0.148 16.978 -12.823 1.00 17.57 107 MET A N 1
ATOM 784 C CA . MET A 1 107 ? 1.101 17.996 -13.241 1.00 19.14 107 MET A CA 1
ATOM 785 C C . MET A 1 107 ? 0.761 19.377 -12.674 1.00 20.53 107 MET A C 1
ATOM 786 O O . MET A 1 107 ? 1.655 20.160 -12.376 1.00 18.98 107 MET A O 1
ATOM 791 N N A GLU A 1 108 ? -0.528 19.663 -12.516 0.46 19.12 108 GLU A N 1
ATOM 792 N N B GLU A 1 108 ? -0.527 19.670 -12.522 0.54 19.10 108 GLU A N 1
ATOM 793 C CA A GLU A 1 108 ? -0.948 20.955 -11.986 0.46 18.80 108 GLU A CA 1
ATOM 794 C CA B GLU A 1 108 ? -0.935 20.965 -11.986 0.54 18.76 108 GLU A CA 1
ATOM 795 C C A GLU A 1 108 ? -0.512 21.149 -10.537 0.46 17.55 108 GLU A C 1
ATOM 796 C C B GLU A 1 108 ? -0.509 21.152 -10.534 0.54 17.53 108 GLU A C 1
ATOM 797 O O A GLU A 1 108 ? -0.248 22.273 -10.113 0.46 19.22 108 GLU A O 1
ATOM 798 O O B GLU A 1 108 ? -0.255 22.278 -10.107 0.54 19.22 108 GLU A O 1
ATOM 809 N N . VAL A 1 109 ? -0.422 20.054 -9.785 1.00 17.34 109 VAL A N 1
ATOM 810 C CA . VAL A 1 109 ? 0.042 20.131 -8.400 1.00 18.22 109 VAL A CA 1
ATOM 811 C C . VAL A 1 109 ? 1.509 20.552 -8.381 1.00 16.60 109 VAL A C 1
ATOM 812 O O . VAL A 1 109 ? 1.908 21.419 -7.600 1.00 15.13 109 VAL A O 1
ATOM 816 N N . LEU A 1 110 ? 2.315 19.956 -9.252 1.00 14.27 110 LEU A N 1
ATOM 817 C CA . LEU A 1 110 ? 3.723 20.331 -9.339 1.00 14.64 110 LEU A CA 1
ATOM 818 C C . LEU A 1 110 ? 3.865 21.801 -9.719 1.00 15.81 110 LEU A C 1
ATOM 819 O O . LEU A 1 110 ? 4.651 22.536 -9.118 1.00 13.65 110 LEU A O 1
ATOM 824 N N . LYS A 1 111 ? 3.080 22.242 -10.699 1.00 17.96 111 LYS A N 1
ATOM 825 C CA . LYS A 1 111 ? 3.121 23.633 -11.132 1.00 17.01 111 LYS A CA 1
ATOM 826 C C . LYS A 1 111 ? 2.765 24.571 -9.988 1.00 13.62 111 LYS A C 1
ATOM 827 O O . LYS A 1 111 ? 3.428 25.584 -9.779 1.00 15.34 111 LYS A O 1
ATOM 833 N N A ARG A 1 112 ? 1.721 24.222 -9.244 0.53 14.59 112 ARG A N 1
ATOM 834 N N B ARG A 1 112 ? 1.736 24.198 -9.240 0.47 14.60 112 ARG A N 1
ATOM 835 C CA A ARG A 1 112 ? 1.280 25.042 -8.120 0.53 15.29 112 ARG A CA 1
ATOM 836 C CA B ARG A 1 112 ? 1.268 25.003 -8.123 0.47 15.28 112 ARG A CA 1
ATOM 837 C C A ARG A 1 112 ? 2.335 25.123 -7.016 0.53 15.83 112 ARG A C 1
ATOM 838 C C B ARG A 1 112 ? 2.318 25.111 -7.018 0.47 15.83 112 ARG A C 1
ATOM 839 O O A ARG A 1 112 ? 2.580 26.195 -6.468 0.53 15.00 112 ARG A O 1
ATOM 840 O O B ARG A 1 112 ? 2.549 26.190 -6.478 0.47 15.05 112 ARG A O 1
ATOM 855 N N . VAL A 1 113 ? 2.962 23.994 -6.693 1.00 13.35 113 VAL A N 1
ATOM 856 C CA . VAL A 1 113 ? 4.032 24.006 -5.693 1.00 11.88 113 VAL A CA 1
ATOM 857 C C . VAL A 1 113 ? 5.187 24.893 -6.137 1.00 12.52 113 VAL A C 1
ATOM 858 O O . VAL A 1 113 ? 5.699 25.709 -5.349 1.00 12.59 113 VAL A O 1
ATOM 862 N N . LEU A 1 114 ? 5.589 24.770 -7.397 1.00 11.54 114 LEU A N 1
ATOM 863 C CA . LEU A 1 114 ? 6.677 25.586 -7.924 1.00 12.74 114 LEU A CA 1
ATOM 864 C C . LEU A 1 114 ? 6.343 27.078 -7.912 1.00 13.30 114 LEU A C 1
ATOM 865 O O . LEU A 1 114 ? 7.195 27.908 -7.591 1.00 13.27 114 LEU A O 1
ATOM 870 N N A LYS A 1 115 ? 5.111 27.412 -8.273 0.70 14.32 115 LYS A N 1
ATOM 871 N N B LYS A 1 115 ? 5.095 27.402 -8.250 0.30 14.29 115 LYS A N 1
ATOM 872 C CA A LYS A 1 115 ? 4.678 28.806 -8.284 0.70 15.04 115 LYS A CA 1
ATOM 873 C CA B LYS A 1 115 ? 4.614 28.786 -8.235 0.30 15.07 115 LYS A CA 1
ATOM 874 C C A LYS A 1 115 ? 4.714 29.378 -6.874 0.70 13.16 115 LYS A C 1
ATOM 875 C C B LYS A 1 115 ? 4.708 29.381 -6.841 0.30 13.23 115 LYS A C 1
ATOM 876 O O A LYS A 1 115 ? 5.137 30.511 -6.671 0.70 12.77 115 LYS A O 1
ATOM 877 O O B LYS A 1 115 ? 5.169 30.508 -6.666 0.30 12.81 115 LYS A O 1
ATOM 888 N N A SER A 1 116 ? 4.285 28.586 -5.894 0.70 12.10 116 SER A N 1
ATOM 889 N N B SER A 1 116 ? 4.265 28.619 -5.846 0.30 12.16 116 SER A N 1
ATOM 890 C CA A SER A 1 116 ? 4.327 29.024 -4.506 0.70 10.42 116 SER A CA 1
ATOM 891 C CA B SER A 1 116 ? 4.343 29.059 -4.461 0.30 10.64 116 SER A CA 1
ATOM 892 C C A SER A 1 116 ? 5.767 29.200 -4.023 0.70 12.56 116 SER A C 1
ATOM 893 C C B SER A 1 116 ? 5.787 29.216 -4.015 0.30 12.52 116 SER A C 1
ATOM 894 O O A SER A 1 116 ? 6.077 30.143 -3.296 0.70 11.93 116 SER A O 1
ATOM 895 O O B SER A 1 116 ? 6.115 30.153 -3.283 0.30 11.94 116 SER A O 1
ATOM 900 N N . MET A 1 117 ? 6.651 28.299 -4.446 1.00 12.73 117 MET A N 1
ATOM 901 C CA . MET A 1 117 ? 8.065 28.420 -4.101 1.00 10.13 117 MET A CA 1
ATOM 902 C C . MET A 1 117 ? 8.627 29.712 -4.655 1.00 10.91 117 MET A C 1
ATOM 903 O O . MET A 1 117 ? 9.325 30.445 -3.953 1.00 12.36 117 MET A O 1
ATOM 908 N N . ASP A 1 118 ? 8.312 30.000 -5.911 1.00 12.02 118 ASP A N 1
ATOM 909 C CA . ASP A 1 118 ? 8.820 31.215 -6.523 1.00 12.63 118 ASP A CA 1
ATOM 910 C C . ASP A 1 118 ? 8.272 32.469 -5.845 1.00 10.22 118 ASP A C 1
ATOM 911 O O . ASP A 1 118 ? 9.024 33.392 -5.554 1.00 12.29 118 ASP A O 1
ATOM 916 N N . GLU A 1 119 ? 6.973 32.485 -5.576 1.00 12.01 119 GLU A N 1
ATOM 917 C CA . GLU A 1 119 ? 6.385 33.652 -4.922 1.00 13.01 119 GLU A CA 1
ATOM 918 C C . GLU A 1 119 ? 7.016 33.890 -3.558 1.00 14.06 11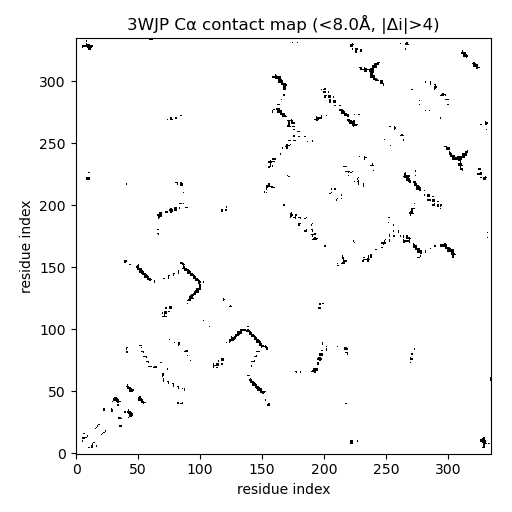9 GLU A C 1
ATOM 919 O O . GLU A 1 119 ? 7.317 35.026 -3.176 1.00 13.65 119 GLU A O 1
ATOM 925 N N . THR A 1 120 ? 7.249 32.812 -2.821 1.00 12.15 120 THR A N 1
ATOM 926 C CA . THR A 1 120 ? 7.815 32.921 -1.489 1.00 10.54 120 THR A CA 1
ATOM 927 C C . THR A 1 120 ? 9.273 33.361 -1.556 1.00 13.66 120 THR A C 1
ATOM 928 O O . THR A 1 120 ? 9.706 34.231 -0.799 1.00 12.48 120 THR A O 1
ATOM 932 N N . ALA A 1 121 ? 10.028 32.770 -2.478 1.00 12.12 121 ALA A N 1
ATOM 933 C CA . ALA A 1 121 ? 11.415 33.171 -2.685 1.00 10.91 121 ALA A CA 1
ATOM 934 C C . ALA A 1 121 ? 11.515 34.664 -3.028 1.00 13.47 121 ALA A C 1
ATOM 935 O O . ALA A 1 121 ? 12.415 35.352 -2.556 1.00 12.53 121 ALA A O 1
ATOM 937 N N A ARG A 1 122 ? 10.564 35.153 -3.821 0.53 12.71 122 ARG A N 1
ATOM 938 N N B ARG A 1 122 ? 10.569 35.155 -3.823 0.47 12.71 122 ARG A N 1
ATOM 939 C CA A ARG A 1 122 ? 10.566 36.557 -4.237 0.53 13.94 122 ARG A CA 1
ATOM 940 C CA B ARG A 1 122 ? 10.571 36.559 -4.234 0.47 13.95 122 ARG A CA 1
ATOM 941 C C A ARG A 1 122 ? 10.360 37.510 -3.062 0.53 14.46 122 ARG A C 1
ATOM 942 C C B ARG A 1 122 ? 10.366 37.509 -3.057 0.47 14.47 122 ARG A C 1
ATOM 943 O O A ARG A 1 122 ? 10.781 38.671 -3.114 0.53 16.47 122 ARG A O 1
ATOM 944 O O B ARG A 1 122 ? 10.787 38.669 -3.107 0.47 16.46 122 ARG A O 1
ATOM 959 N N . GLU A 1 123 ? 9.714 37.021 -2.004 1.00 13.24 123 GLU A N 1
ATOM 960 C CA . GLU A 1 123 ? 9.507 37.824 -0.797 1.00 13.98 123 GLU A CA 1
ATOM 961 C C . GLU A 1 123 ? 10.799 38.128 -0.053 1.00 16.47 123 GLU A C 1
ATOM 962 O O . GLU A 1 123 ? 10.867 39.098 0.702 1.00 17.77 123 GLU A O 1
ATOM 968 N N . VAL A 1 124 ? 11.825 37.297 -0.245 1.00 13.47 124 VAL A N 1
ATOM 969 C CA . VAL A 1 124 ? 13.014 37.394 0.587 1.00 12.34 124 VAL A CA 1
ATOM 970 C C . VAL A 1 124 ? 13.938 38.599 0.289 1.00 15.39 124 VAL A C 1
ATOM 971 O O . VAL A 1 124 ? 14.208 39.390 1.195 1.00 16.97 124 VAL A O 1
ATOM 975 N N . PRO A 1 125 ? 14.436 38.747 -0.954 1.00 13.22 125 PRO A N 1
ATOM 976 C CA . PRO A 1 125 ? 14.359 37.859 -2.118 1.00 12.59 125 PRO A CA 1
ATOM 977 C C . PRO A 1 125 ? 15.559 36.917 -2.140 1.00 12.10 125 PRO A C 1
ATOM 978 O O . PRO A 1 125 ? 16.641 37.257 -1.647 1.00 14.00 125 PRO A O 1
ATOM 982 N N . VAL A 1 126 ? 15.369 35.729 -2.702 1.00 10.96 126 VAL A N 1
ATOM 983 C CA . VAL A 1 126 ? 16.468 34.775 -2.835 1.00 9.98 126 VAL A CA 1
ATOM 984 C C . VAL A 1 126 ? 16.193 33.869 -4.035 1.00 11.14 126 VAL A C 1
ATOM 985 O O . VAL A 1 126 ? 15.055 33.468 -4.267 1.00 11.80 126 VAL A O 1
ATOM 989 N N . PRO A 1 127 ? 17.225 33.559 -4.825 1.00 10.01 127 PRO A N 1
ATOM 990 C CA . PRO A 1 127 ? 16.994 32.718 -6.004 1.00 10.06 127 PRO A CA 1
ATOM 991 C C . PRO A 1 127 ? 17.104 31.229 -5.707 1.00 11.17 127 PRO A C 1
ATOM 992 O O . PRO A 1 127 ? 17.815 30.822 -4.784 1.00 11.02 127 PRO A O 1
ATOM 996 N N . ILE A 1 128 ? 16.376 30.436 -6.487 1.00 11.22 128 ILE A N 1
ATOM 997 C CA . ILE A 1 128 ? 16.508 28.980 -6.472 1.00 8.09 128 ILE A CA 1
ATOM 998 C C . ILE A 1 128 ? 17.415 28.660 -7.653 1.00 9.35 128 ILE A C 1
ATOM 999 O O . ILE A 1 128 ? 17.003 28.750 -8.810 1.00 10.33 128 ILE A O 1
ATOM 1004 N N . VAL A 1 129 ? 18.663 28.295 -7.369 1.00 10.34 129 VAL A N 1
ATOM 1005 C CA . VAL A 1 129 ? 19.692 28.283 -8.411 1.00 10.25 129 VAL A CA 1
ATOM 1006 C C . VAL A 1 129 ? 20.064 26.893 -8.913 1.00 9.60 129 VAL A C 1
ATOM 1007 O O . VAL A 1 129 ? 20.787 26.760 -9.909 1.00 10.38 129 VAL A O 1
ATOM 1011 N N . THR A 1 130 ? 19.575 25.864 -8.228 1.00 10.11 130 THR A N 1
ATOM 1012 C CA . THR A 1 130 ? 19.934 24.495 -8.574 1.00 9.92 130 THR A CA 1
ATOM 1013 C C . THR A 1 130 ? 18.903 23.570 -7.939 1.00 9.33 130 THR A C 1
ATOM 1014 O O . THR A 1 130 ? 18.198 23.962 -7.016 1.00 9.45 130 THR A O 1
ATOM 1018 N N . GLY A 1 131 ? 18.787 22.349 -8.450 1.00 8.02 131 GLY A N 1
ATOM 1019 C CA . GLY A 1 131 ? 17.761 21.449 -7.955 1.00 8.65 131 GLY A CA 1
ATOM 1020 C C . GLY A 1 131 ? 17.928 20.040 -8.471 1.00 9.02 131 GLY A C 1
ATOM 1021 O O . GLY A 1 131 ? 18.934 19.700 -9.081 1.00 11.24 131 GLY A O 1
ATOM 1022 N N . ASP A 1 132 ? 16.917 19.224 -8.208 1.00 10.63 132 ASP A N 1
ATOM 1023 C CA . ASP A 1 132 ? 16.911 17.832 -8.646 1.00 9.87 132 ASP A CA 1
ATOM 1024 C C . ASP A 1 132 ? 15.479 17.339 -8.656 1.00 10.23 132 ASP A C 1
ATOM 1025 O O . ASP A 1 132 ? 14.656 17.785 -7.848 1.00 10.20 132 ASP A O 1
ATOM 1030 N N . THR A 1 133 ? 15.185 16.395 -9.548 1.00 9.85 133 THR A N 1
ATOM 1031 C CA . THR A 1 133 ? 13.852 15.810 -9.635 1.00 9.49 133 THR A CA 1
ATOM 1032 C C . THR A 1 133 ? 13.959 14.297 -9.711 1.00 11.34 133 THR A C 1
ATOM 1033 O O . THR A 1 133 ? 14.609 13.771 -10.614 1.00 12.86 133 THR A O 1
ATOM 1037 N N . LYS A 1 134 ? 13.327 13.607 -8.761 1.00 10.98 134 LYS A N 1
ATOM 1038 C CA . LYS A 1 134 ? 13.217 12.151 -8.799 1.00 11.70 134 LYS A CA 1
ATOM 1039 C C . LYS A 1 134 ? 11.738 11.790 -8.748 1.00 12.67 134 LYS A C 1
ATOM 1040 O O . LYS A 1 134 ? 10.936 12.506 -8.139 1.00 12.06 134 LYS A O 1
A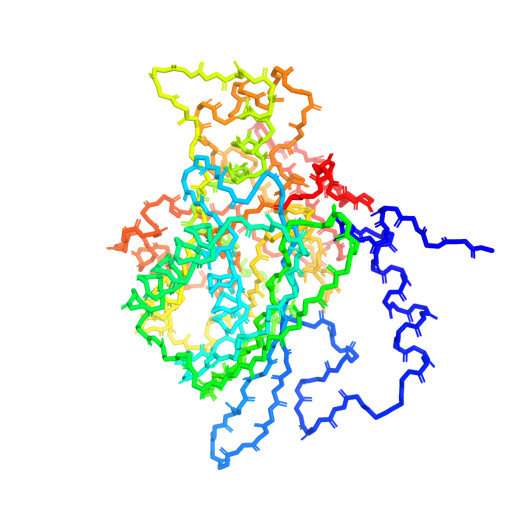TOM 1046 N N . VAL A 1 135 ? 11.375 10.684 -9.392 1.00 12.39 135 VAL A N 1
ATOM 1047 C CA . VAL A 1 135 ? 9.997 10.211 -9.364 1.00 11.67 135 VAL A CA 1
ATOM 1048 C C . VAL A 1 135 ? 10.024 8.756 -8.926 1.00 11.86 135 VAL A C 1
ATOM 1049 O O . VAL A 1 135 ? 10.817 7.960 -9.437 1.00 13.34 135 VAL A O 1
ATOM 1053 N N . VAL A 1 136 ? 9.187 8.424 -7.950 1.00 12.68 136 VAL A N 1
ATOM 1054 C CA . VAL A 1 136 ? 9.155 7.077 -7.401 1.00 12.62 136 VAL A CA 1
ATOM 1055 C C . VAL A 1 136 ? 7.755 6.505 -7.543 1.00 14.31 136 VAL A C 1
ATOM 1056 O O . VAL A 1 136 ? 6.782 7.239 -7.628 1.00 14.65 136 VAL A O 1
ATOM 1060 N N . GLU A 1 137 ? 7.656 5.186 -7.568 1.00 15.33 137 GLU A N 1
ATOM 1061 C CA . GLU A 1 137 ? 6.351 4.556 -7.693 1.00 14.52 137 GLU A CA 1
ATOM 1062 C C . GLU A 1 137 ? 5.608 4.570 -6.361 1.00 21.15 137 GLU A C 1
ATOM 1063 O O . GLU A 1 137 ? 4.390 4.386 -6.324 1.00 24.25 137 GLU A O 1
ATOM 1069 N N . ASP A 1 138 ? 6.337 4.793 -5.271 1.00 15.65 138 ASP A N 1
ATOM 1070 C CA . ASP A 1 138 ? 5.757 4.853 -3.930 1.00 16.81 138 ASP A CA 1
ATOM 1071 C C . ASP A 1 138 ? 4.641 5.887 -3.850 1.00 19.03 138 ASP A C 1
ATOM 1072 O O . ASP A 1 138 ? 4.703 6.937 -4.499 1.00 20.38 138 ASP A O 1
ATOM 1077 N N A LYS A 1 139 ? 3.624 5.634 -3.030 0.60 20.37 139 LYS A N 1
ATOM 1078 N N B LYS A 1 139 ? 3.616 5.562 -3.062 0.40 20.43 139 LYS A N 1
ATOM 1079 C CA A LYS A 1 139 ? 2.479 6.546 -2.973 0.60 22.05 139 LYS A CA 1
ATOM 1080 C CA B LYS A 1 139 ? 2.425 6.394 -2.971 0.40 22.41 139 LYS A CA 1
ATOM 1081 C C A LYS A 1 139 ? 2.671 7.730 -2.016 0.60 23.60 139 LYS A C 1
ATOM 1082 C C B LYS A 1 139 ? 2.611 7.565 -2.022 0.40 22.97 139 LYS A C 1
ATOM 1083 O O A LYS A 1 139 ? 1.991 7.825 -0.993 0.60 25.78 139 LYS A O 1
ATOM 1084 O O B LYS A 1 139 ? 1.773 7.836 -1.158 0.40 25.47 139 LYS A O 1
ATOM 1095 N N A ILE A 1 140 ? 3.569 8.651 -2.366 0.60 14.84 140 ILE A N 1
ATOM 1096 N N B ILE A 1 140 ? 3.729 8.259 -2.184 0.40 20.07 140 ILE A N 1
ATOM 1097 C CA A ILE A 1 140 ? 3.981 9.689 -1.420 0.60 17.61 140 ILE A CA 1
ATOM 1098 C CA B ILE A 1 140 ? 3.885 9.560 -1.581 0.40 17.43 140 ILE A CA 1
ATOM 1099 C C A ILE A 1 140 ? 3.445 11.094 -1.697 0.60 13.94 140 ILE A C 1
ATOM 1100 C C B ILE A 1 140 ? 3.259 10.500 -2.596 0.40 19.81 140 ILE A C 1
ATOM 1101 O O A ILE A 1 140 ? 3.577 11.973 -0.845 0.60 14.27 140 ILE A O 1
ATOM 1102 O O B ILE A 1 140 ? 3.036 10.104 -3.733 0.40 19.10 140 ILE A O 1
ATOM 1111 N N A GLU A 1 141 ? 2.828 11.287 -2.860 0.60 12.52 141 GLU A N 1
ATOM 1112 N N B GLU A 1 141 ? 2.940 11.720 -2.201 0.40 16.39 141 GLU A N 1
ATOM 1113 C CA A GLU A 1 141 ? 2.504 12.616 -3.388 0.60 13.30 141 GLU A CA 1
ATOM 1114 C CA B GLU A 1 141 ? 2.525 12.712 -3.184 0.40 13.65 141 GLU A CA 1
ATOM 1115 C C A GLU A 1 141 ? 3.781 13.399 -3.713 0.60 12.35 141 GLU A C 1
ATOM 1116 C C B GLU A 1 141 ? 3.761 13.469 -3.636 0.40 12.41 141 GLU A C 1
ATOM 1117 O O A GLU A 1 141 ? 4.252 13.372 -4.850 0.60 13.76 141 GLU A O 1
ATOM 1118 O O B GLU A 1 141 ? 4.144 13.426 -4.803 0.40 13.63 141 GLU A O 1
ATOM 1129 N N A MET A 1 142 ? 4.353 14.085 -2.726 0.60 11.20 142 MET A N 1
ATOM 1130 N N B MET A 1 142 ? 4.398 14.153 -2.694 0.40 11.15 142 MET A N 1
ATOM 1131 C CA A MET A 1 142 ? 5.586 14.830 -2.977 0.60 12.48 142 MET A CA 1
ATOM 1132 C CA B MET A 1 142 ? 5.619 14.877 -2.996 0.40 12.43 142 MET A CA 1
ATOM 1133 C C A MET A 1 142 ? 6.340 15.163 -1.695 0.60 11.37 142 MET A C 1
ATOM 1134 C C B MET A 1 142 ? 6.350 15.204 -1.712 0.40 11.40 142 MET A C 1
ATOM 1135 O O A MET A 1 142 ? 5.730 15.524 -0.689 0.60 12.46 142 MET A O 1
ATOM 1136 O O B MET A 1 142 ? 5.736 15.581 -0.714 0.40 12.39 142 MET A O 1
ATOM 1145 N N . PHE A 1 143 ? 7.669 15.037 -1.743 1.00 9.14 143 PHE A N 1
ATOM 1146 C CA . PHE A 1 143 ? 8.533 15.590 -0.703 1.00 9.59 143 PHE A CA 1
ATOM 1147 C C . PHE A 1 143 ? 9.379 16.664 -1.375 1.00 9.55 143 PHE A C 1
ATOM 1148 O O . PHE A 1 143 ? 9.788 16.518 -2.529 1.00 10.44 143 PHE A O 1
ATOM 1156 N N . VAL A 1 144 ? 9.651 17.746 -0.657 1.00 9.49 144 VAL A N 1
ATOM 1157 C CA . VAL A 1 144 ? 10.482 18.816 -1.191 1.00 9.30 144 VAL A CA 1
ATOM 1158 C C . VAL A 1 144 ? 11.611 19.054 -0.198 1.00 10.29 144 VAL A C 1
ATOM 1159 O O . VAL A 1 144 ? 11.364 19.211 0.994 1.00 11.10 144 VAL A O 1
ATOM 1163 N N . ILE A 1 145 ? 12.844 19.090 -0.686 1.00 8.59 145 ILE A N 1
ATOM 1164 C CA . ILE A 1 145 ? 14.004 19.211 0.189 1.00 8.72 145 ILE A CA 1
ATOM 1165 C C . ILE A 1 145 ? 14.783 20.412 -0.281 1.00 9.14 145 ILE A C 1
ATOM 1166 O O . ILE A 1 145 ? 15.237 20.460 -1.422 1.00 9.05 145 ILE A O 1
ATOM 1171 N N . THR A 1 146 ? 14.902 21.416 0.582 1.00 8.47 146 THR A N 1
ATOM 1172 C CA . THR A 1 146 ? 15.632 22.622 0.209 1.00 7.45 146 THR A CA 1
ATOM 1173 C C . THR A 1 146 ? 16.889 22.785 1.041 1.00 9.56 146 THR A C 1
ATOM 1174 O O . THR A 1 146 ? 16.879 22.633 2.265 1.00 9.08 146 THR A O 1
ATOM 1178 N N . ALA A 1 147 ? 17.990 23.078 0.362 1.00 8.98 147 ALA A N 1
ATOM 1179 C CA . ALA A 1 147 ? 19.196 23.508 1.045 1.00 7.93 147 ALA A CA 1
ATOM 1180 C C . ALA A 1 147 ? 19.384 24.994 0.811 1.00 9.28 147 ALA A C 1
ATOM 1181 O O . ALA A 1 147 ? 18.882 25.550 -0.174 1.00 9.34 147 ALA A O 1
ATOM 1183 N N . GLY A 1 148 ? 20.119 25.640 1.702 1.00 8.36 148 GLY A N 1
ATOM 1184 C CA . GLY A 1 148 ? 20.331 27.069 1.569 1.00 9.36 148 GLY A CA 1
ATOM 1185 C C . GLY A 1 148 ? 21.746 27.486 1.891 1.00 10.29 148 GLY A C 1
ATOM 1186 O O . GLY A 1 148 ? 22.406 26.880 2.741 1.00 9.55 148 GLY A O 1
ATOM 1187 N N A ILE A 1 149 ? 22.219 28.498 1.173 0.77 8.78 149 ILE A N 1
ATOM 1188 N N B ILE A 1 149 ? 22.193 28.520 1.182 0.23 8.82 149 ILE A N 1
ATOM 1189 C CA A ILE A 1 149 ? 23.484 29.175 1.464 0.77 9.68 149 ILE A CA 1
ATOM 1190 C CA B ILE A 1 149 ? 23.451 29.207 1.442 0.23 9.75 149 ILE A CA 1
ATOM 1191 C C A ILE A 1 149 ? 23.164 30.619 1.829 0.77 11.29 149 ILE A C 1
ATOM 1192 C C B ILE A 1 149 ? 23.144 30.640 1.835 0.23 11.24 149 ILE A C 1
ATOM 1193 O O A ILE A 1 149 ? 22.371 31.274 1.148 0.77 10.65 149 ILE A O 1
ATOM 1194 O O B ILE A 1 149 ? 22.342 31.307 1.179 0.23 10.68 149 ILE A O 1
ATOM 1203 N N . GLY A 1 150 ? 23.768 31.107 2.910 1.00 9.96 150 GLY A N 1
ATOM 1204 C CA . GLY A 1 150 ? 23.658 32.502 3.308 1.00 9.43 150 GLY A CA 1
ATOM 1205 C C . GLY A 1 150 ? 25.030 33.046 3.655 1.00 11.22 150 GLY A C 1
ATOM 1206 O O . GLY A 1 150 ? 25.988 32.281 3.729 1.00 11.85 150 GLY A O 1
ATOM 1207 N N . ILE A 1 151 ? 25.129 34.355 3.849 1.00 12.20 151 ILE A N 1
ATOM 1208 C CA . ILE A 1 151 ? 26.379 34.984 4.298 1.00 13.24 151 ILE A CA 1
ATOM 1209 C C . ILE A 1 151 ? 26.103 35.721 5.596 1.00 13.12 151 ILE A C 1
ATOM 1210 O O . ILE A 1 151 ? 25.179 36.539 5.657 1.00 12.56 151 ILE A O 1
ATOM 1215 N N . ALA A 1 152 ? 26.883 35.425 6.633 1.00 14.39 152 ALA A N 1
ATOM 1216 C CA . ALA A 1 152 ? 26.752 36.097 7.929 1.00 13.64 152 ALA A CA 1
ATOM 1217 C C . ALA A 1 152 ? 28.033 36.852 8.235 1.00 16.63 152 ALA A C 1
ATOM 1218 O O . ALA A 1 152 ? 29.106 36.292 8.087 1.00 15.91 152 ALA A O 1
ATOM 1220 N N . GLU A 1 153 ? 27.927 38.107 8.670 1.00 17.78 153 GLU A N 1
ATOM 1221 C CA . GLU A 1 153 ? 29.120 38.817 9.140 1.00 19.63 153 GLU A CA 1
ATOM 1222 C C . GLU A 1 153 ? 29.468 38.318 10.532 1.00 19.91 153 GLU A C 1
ATOM 1223 O O . GLU A 1 153 ? 30.633 38.290 10.922 1.00 21.21 153 GLU A O 1
ATOM 1229 N N A HIS A 1 154 ? 28.440 37.961 11.294 0.48 15.76 154 HIS A N 1
ATOM 1230 N N B HIS A 1 154 ? 28.444 37.892 11.265 0.52 15.68 154 HIS A N 1
ATOM 1231 C CA A HIS A 1 154 ? 28.600 37.576 12.690 0.48 16.45 154 HIS A CA 1
ATOM 1232 C CA B HIS A 1 154 ? 28.561 37.597 12.686 0.52 16.46 154 HIS A CA 1
ATOM 1233 C C A HIS A 1 154 ? 27.555 36.532 13.046 0.48 18.79 154 HIS A C 1
ATOM 1234 C C B HIS A 1 154 ? 27.538 36.530 13.053 0.52 18.80 154 HIS A C 1
ATOM 1235 O O A HIS A 1 154 ? 26.452 36.875 13.476 0.48 19.18 154 HIS A O 1
ATOM 1236 O O B HIS A 1 154 ? 26.434 36.855 13.497 0.52 19.13 154 HIS A O 1
ATOM 1249 N N . PRO A 1 155 ? 27.891 35.250 12.858 1.00 15.12 155 PRO A N 1
ATOM 1250 C CA . PRO A 1 155 ? 26.953 34.153 13.114 1.00 14.45 155 PRO A CA 1
ATOM 1251 C C . PRO A 1 155 ? 26.389 34.182 14.522 1.00 19.97 155 PRO A C 1
ATOM 1252 O O . PRO A 1 155 ? 27.090 34.514 15.485 1.00 20.25 155 PRO A O 1
ATOM 1256 N N . VAL A 1 156 ? 25.107 33.849 14.617 1.00 15.42 156 VAL A N 1
ATOM 1257 C CA . VAL A 1 156 ? 24.421 33.771 15.885 1.00 14.74 156 VAL A CA 1
ATOM 1258 C C . VAL A 1 156 ? 24.088 32.318 16.183 1.00 15.12 156 VAL A C 1
ATOM 1259 O O . VAL A 1 156 ? 23.458 31.620 15.378 1.00 15.05 156 VAL A O 1
ATOM 1263 N N A SER A 1 157 ? 24.527 31.846 17.343 0.68 13.96 157 SER A N 1
ATOM 1264 N N B SER A 1 157 ? 24.505 31.893 17.369 0.32 14.13 157 SER A N 1
ATOM 1265 C CA A SER A 1 157 ? 24.325 30.462 17.730 0.68 14.73 157 SER A CA 1
ATOM 1266 C CA B SER A 1 157 ? 24.386 30.529 17.844 0.32 14.97 157 SER A CA 1
ATOM 1267 C C A SER A 1 157 ? 23.033 30.314 18.514 0.68 15.75 157 SER A C 1
ATOM 1268 C C B SER A 1 157 ? 23.044 30.327 18.546 0.32 15.85 157 SER A C 1
ATOM 1269 O O A SER A 1 157 ? 22.327 31.289 18.761 0.68 21.13 157 SER A O 1
ATOM 1270 O O B SER A 1 157 ? 22.294 31.281 18.743 0.32 20.90 157 SER A O 1
ATOM 1275 N N . ASP A 1 158 ? 22.726 29.082 18.900 1.00 13.17 158 ASP A N 1
ATOM 1276 C CA . ASP A 1 158 ? 21.643 28.815 19.831 1.00 13.19 158 ASP A CA 1
ATOM 1277 C C . ASP A 1 158 ? 22.191 28.634 21.251 1.00 18.81 158 ASP A C 1
ATOM 1278 O O . ASP A 1 158 ? 21.458 28.273 22.169 1.00 17.84 158 ASP A O 1
ATOM 1283 N N . ALA A 1 159 ? 23.484 28.914 21.425 1.00 18.20 159 ALA A N 1
ATOM 1284 C CA . ALA A 1 159 ? 24.186 28.605 22.669 1.00 19.32 159 ALA A CA 1
ATOM 1285 C C . ALA A 1 159 ? 24.764 29.848 23.330 1.00 17.32 159 ALA A C 1
ATOM 1286 O O . ALA A 1 159 ? 25.515 29.745 24.308 1.00 20.87 159 ALA A O 1
ATOM 1288 N N . GLY A 1 160 ? 24.412 31.018 22.815 1.00 17.05 160 GLY A N 1
ATOM 1289 C CA . GLY A 1 160 ? 25.018 32.250 23.276 1.00 19.50 160 GLY A CA 1
ATOM 1290 C C . GLY A 1 160 ? 24.247 33.058 24.300 1.00 20.78 160 GLY A C 1
ATOM 1291 O O . GLY A 1 160 ? 24.635 34.188 24.585 1.00 20.22 160 GLY A O 1
ATOM 1292 N N . ALA A 1 161 ? 23.170 32.508 24.854 1.00 17.08 161 ALA A N 1
ATOM 1293 C CA . ALA A 1 161 ? 22.364 33.257 25.817 1.00 22.51 161 ALA A CA 1
ATOM 1294 C C . ALA A 1 161 ? 23.182 33.574 27.067 1.00 20.50 161 ALA A C 1
ATOM 1295 O O . ALA A 1 161 ? 23.943 32.731 27.545 1.00 21.95 161 ALA A O 1
ATOM 1297 N N . LYS A 1 162 ? 23.013 34.785 27.589 1.00 21.09 162 LYS A N 1
ATOM 1298 C CA . LYS A 1 162 ? 23.743 35.231 28.778 1.00 26.46 162 LYS A CA 1
ATOM 1299 C C . LYS A 1 162 ? 22.778 35.616 29.893 1.00 28.77 162 LYS A C 1
ATOM 1300 O O . LYS A 1 162 ? 21.671 36.085 29.629 1.00 22.40 162 LYS A O 1
ATOM 1306 N N . VAL A 1 163 ? 23.197 35.413 31.140 1.00 26.60 163 VAL A N 1
ATOM 1307 C CA . VAL A 1 163 ? 22.381 35.788 32.290 1.00 22.32 163 VAL A CA 1
ATOM 1308 C C . VAL A 1 163 ? 22.007 37.266 32.220 1.00 23.40 163 VAL A C 1
ATOM 1309 O O . VAL A 1 163 ? 22.861 38.129 32.009 1.00 27.34 163 VAL A O 1
ATOM 1313 N N . GLY A 1 164 ? 20.718 37.552 32.375 1.00 24.07 164 GLY A N 1
ATOM 1314 C CA . GLY A 1 164 ? 20.226 38.912 32.312 1.00 27.29 164 GLY A CA 1
ATOM 1315 C C . GLY A 1 164 ? 19.577 39.261 30.988 1.00 26.32 164 GLY A C 1
ATOM 1316 O O . GLY A 1 164 ? 18.795 40.208 30.904 1.00 26.58 164 GLY A O 1
ATOM 1317 N N . ASP A 1 165 ? 19.904 38.500 29.945 1.00 24.88 165 ASP A N 1
ATOM 1318 C CA . ASP A 1 165 ? 19.365 38.759 28.615 1.00 21.00 165 ASP A CA 1
ATOM 1319 C C . ASP A 1 165 ? 17.843 38.660 28.585 1.00 19.24 165 ASP A C 1
ATOM 1320 O O . ASP A 1 165 ? 17.238 37.918 29.360 1.00 21.30 165 ASP A O 1
ATOM 1325 N N . ALA A 1 166 ? 17.253 39.367 27.638 1.00 17.59 166 ALA A N 1
ATOM 1326 C CA . ALA A 1 166 ? 15.811 39.299 27.412 1.00 20.16 166 ALA A CA 1
ATOM 1327 C C . ALA A 1 166 ? 15.503 38.251 26.363 1.00 21.73 166 ALA A C 1
ATOM 1328 O O . ALA A 1 166 ? 16.303 38.024 25.455 1.00 20.86 166 ALA A O 1
ATOM 1330 N N . VAL A 1 167 ? 14.336 37.627 26.488 1.00 18.44 167 VAL A N 1
ATOM 1331 C CA . VAL A 1 167 ? 13.888 36.606 25.546 1.00 16.96 167 VAL A CA 1
ATOM 1332 C C . VAL A 1 167 ? 12.652 37.126 24.818 1.00 24.01 167 VAL A C 1
ATOM 1333 O O . VAL A 1 167 ? 11.649 37.486 25.449 1.00 21.64 167 VAL A O 1
ATOM 1337 N N . LEU A 1 168 ? 12.742 37.185 23.492 1.00 16.80 168 LEU A N 1
ATOM 1338 C CA . LEU A 1 168 ? 11.662 37.676 22.642 1.00 15.25 168 LEU A CA 1
ATOM 1339 C C . LEU A 1 168 ? 11.145 36.588 21.714 1.00 18.90 168 LEU A C 1
ATOM 1340 O O . LEU A 1 168 ? 11.885 35.679 21.324 1.00 17.33 168 LEU A O 1
ATOM 1345 N N . VAL A 1 169 ? 9.867 36.685 21.370 1.00 17.07 169 VAL A N 1
ATOM 1346 C CA . VAL A 1 169 ? 9.316 35.946 20.234 1.00 18.63 169 VAL A CA 1
ATOM 1347 C C . VAL A 1 169 ? 8.748 36.942 19.230 1.00 17.33 169 VAL A C 1
ATOM 1348 O O . VAL A 1 169 ? 8.249 38.006 19.614 1.00 17.17 169 VAL A O 1
ATOM 1352 N N . SER A 1 170 ? 8.828 36.625 17.940 1.00 14.76 170 SER A N 1
ATOM 1353 C CA . SER A 1 170 ? 8.472 37.590 16.905 1.00 11.04 170 SER A CA 1
ATOM 1354 C C . SER A 1 170 ? 6.975 37.664 16.603 1.00 13.67 170 SER A C 1
ATOM 1355 O O . SER A 1 170 ? 6.540 38.458 15.776 1.00 15.09 170 SER A O 1
ATOM 1358 N N . GLY A 1 171 ? 6.190 36.839 17.281 1.00 13.29 171 GLY A N 1
ATOM 1359 C CA . GLY A 1 171 ? 4.761 36.836 17.039 1.00 14.99 171 GLY A CA 1
ATOM 1360 C C . GLY A 1 171 ? 4.048 35.717 17.745 1.00 12.27 171 GLY A C 1
ATOM 1361 O O . GLY A 1 171 ? 4.581 35.088 18.661 1.00 15.13 171 GLY A O 1
ATOM 1362 N N . THR A 1 172 ? 2.812 35.470 17.316 1.00 15.18 172 THR A N 1
ATOM 1363 C CA . THR A 1 172 ? 1.966 34.499 17.984 1.00 13.62 172 THR A CA 1
ATOM 1364 C C . THR A 1 172 ? 2.488 33.071 17.866 1.00 14.81 172 THR A C 1
ATOM 1365 O O . THR A 1 172 ? 3.150 32.698 16.884 1.00 16.23 172 THR A O 1
ATOM 1369 N N . ILE A 1 173 ? 2.174 32.276 18.879 1.00 13.85 173 ILE A N 1
ATOM 1370 C CA . ILE A 1 173 ? 2.726 30.945 19.040 1.00 14.48 173 ILE A CA 1
ATOM 1371 C C . ILE A 1 173 ? 1.656 29.880 18.861 1.00 16.84 173 ILE A C 1
ATOM 1372 O O . ILE A 1 173 ? 0.553 29.983 19.413 1.00 16.69 173 ILE A O 1
ATOM 1377 N N . GLY A 1 174 ? 1.977 28.854 18.078 1.00 12.96 174 GLY A N 1
ATOM 1378 C CA . GLY A 1 174 ? 1.075 27.740 17.874 1.00 15.23 174 GLY A CA 1
ATOM 1379 C C . GLY A 1 174 ? 0.318 27.729 16.558 1.00 11.54 174 GLY A C 1
ATOM 1380 O O . GLY A 1 174 ? -0.294 26.714 16.231 1.00 13.44 174 GLY A O 1
ATOM 1381 N N . ASP A 1 175 ? 0.344 28.834 15.815 1.00 12.61 175 ASP A N 1
ATOM 1382 C CA . ASP A 1 175 ? -0.470 28.963 14.593 1.00 11.55 175 ASP A CA 1
ATOM 1383 C C . ASP A 1 175 ? -0.339 27.815 13.603 1.00 12.24 175 ASP A C 1
ATOM 1384 O O . ASP A 1 175 ? -1.331 27.247 13.181 1.00 13.09 175 ASP A O 1
ATOM 1389 N N . HIS A 1 176 ? 0.879 27.463 13.206 1.00 12.19 176 HIS A N 1
ATOM 1390 C CA . HIS A 1 176 ? 1.010 26.459 12.163 1.00 12.43 176 HIS A CA 1
ATOM 1391 C C . HIS A 1 176 ? 0.446 25.100 12.569 1.00 12.62 176 HIS A C 1
ATOM 1392 O O . HIS A 1 176 ? -0.408 24.547 11.871 1.00 12.33 176 HIS A O 1
ATOM 1399 N N . GLY A 1 177 ? 0.919 24.554 13.688 1.00 11.67 177 GLY A N 1
ATOM 1400 C CA . GLY A 1 177 ? 0.490 23.228 14.109 1.00 10.77 177 GLY A CA 1
ATOM 1401 C C . GLY A 1 177 ? -0.994 23.157 14.426 1.00 9.57 177 GLY A C 1
ATOM 1402 O O . GLY A 1 177 ? -1.676 22.201 14.050 1.00 12.35 177 GLY A O 1
ATOM 1403 N N . ILE A 1 178 ? -1.493 24.192 15.091 1.00 11.87 178 ILE A N 1
ATOM 1404 C CA . ILE A 1 178 ? -2.913 24.214 15.438 1.00 12.73 178 ILE A CA 1
ATOM 1405 C C . ILE A 1 178 ? -3.784 24.440 14.203 1.00 14.22 178 ILE A C 1
ATOM 1406 O O . ILE A 1 178 ? -4.841 23.815 14.073 1.00 14.04 178 ILE A O 1
ATOM 1411 N N . ALA A 1 179 ? -3.354 25.309 13.294 1.00 12.84 179 ALA A N 1
ATOM 1412 C CA . ALA A 1 179 ? -4.083 25.496 12.034 1.00 11.55 179 ALA A CA 1
ATOM 1413 C C . ALA A 1 179 ? -4.140 24.198 11.245 1.00 13.25 179 ALA A C 1
ATOM 1414 O O . ALA A 1 179 ? -5.179 23.830 10.695 1.00 14.99 179 ALA A O 1
ATOM 1416 N N . LEU A 1 180 ? -3.023 23.482 11.192 1.00 12.92 180 LEU A N 1
ATOM 1417 C CA . LEU A 1 180 ? -2.974 22.245 10.438 1.00 11.06 180 LEU A CA 1
ATOM 1418 C C . LEU A 1 180 ? -3.921 21.186 11.013 1.00 14.60 180 LEU A C 1
ATOM 1419 O O . LEU A 1 180 ? -4.699 20.571 10.273 1.00 14.62 180 LEU A O 1
ATOM 1424 N N . MET A 1 181 ? -3.863 20.977 12.324 1.00 13.39 181 MET A N 1
ATOM 1425 C CA . MET A 1 181 ? -4.751 20.024 12.984 1.00 12.59 181 MET A CA 1
ATOM 1426 C C . MET A 1 181 ? -6.210 20.452 12.850 1.00 12.40 181 MET A C 1
ATOM 1427 O O . MET A 1 181 ? -7.075 19.612 12.612 1.00 15.33 181 MET A O 1
ATOM 1432 N N . SER A 1 182 ? -6.472 21.746 13.000 1.00 12.85 182 SER A N 1
ATOM 1433 C CA . SER A 1 182 ? -7.846 22.252 12.851 1.00 13.56 182 SER A CA 1
ATOM 1434 C C . SER A 1 182 ? -8.398 21.955 11.463 1.00 18.36 182 SER A C 1
ATOM 1435 O O . SER A 1 182 ? -9.548 21.542 11.318 1.00 16.45 182 SER A O 1
ATOM 1438 N N . HIS A 1 183 ? -7.581 22.163 10.437 1.00 15.87 183 HIS A N 1
ATOM 1439 C CA . HIS A 1 183 ? -7.966 21.840 9.066 1.00 13.04 183 HIS A CA 1
ATOM 1440 C C . HIS A 1 183 ? -8.292 20.359 8.914 1.00 16.24 183 HIS A C 1
ATOM 1441 O O . HIS A 1 183 ? -9.318 19.999 8.324 1.00 16.79 183 HIS A O 1
ATOM 1448 N N . ARG A 1 184 ? -7.438 19.491 9.462 1.00 14.33 184 ARG A N 1
ATOM 1449 C CA . ARG A 1 184 ? -7.665 18.048 9.379 1.00 14.30 184 ARG A CA 1
ATOM 1450 C C . ARG A 1 184 ? -8.956 17.640 10.073 1.00 15.26 184 ARG A C 1
ATOM 1451 O O . ARG A 1 184 ? -9.645 16.724 9.617 1.00 18.76 184 ARG A O 1
ATOM 1459 N N . GLU A 1 185 ? -9.285 18.325 11.166 1.00 17.00 185 GLU A N 1
ATOM 1460 C CA . GLU A 1 185 ? -10.419 17.936 12.007 1.00 17.70 185 GLU A CA 1
ATOM 1461 C C . GLU A 1 185 ? -11.697 18.719 11.720 1.00 18.51 185 GLU A C 1
ATOM 1462 O O . GLU A 1 185 ? -12.716 18.493 12.383 1.00 21.38 185 GLU A O 1
ATOM 1468 N N . GLY A 1 186 ? -11.658 19.627 10.751 1.00 16.24 186 GLY A N 1
ATOM 1469 C CA . GLY A 1 186 ? -12.847 20.398 10.395 1.00 16.46 186 GLY A CA 1
ATOM 1470 C C . GLY A 1 186 ? -13.235 21.478 11.391 1.00 21.11 186 GLY A C 1
ATOM 1471 O O . GLY A 1 186 ? -14.400 21.894 11.450 1.00 19.47 186 GLY A O 1
ATOM 1472 N N . ILE A 1 187 ? -12.270 21.931 12.185 1.00 16.06 187 ILE A N 1
ATOM 1473 C CA . ILE A 1 187 ? -12.468 23.065 13.080 1.00 14.06 187 ILE A CA 1
ATOM 1474 C C . ILE A 1 187 ? -12.182 24.364 12.338 1.00 18.20 187 ILE A C 1
ATOM 1475 O O . ILE A 1 187 ? -11.148 24.511 11.681 1.00 17.09 187 ILE A O 1
ATOM 1480 N N . ALA A 1 188 ? -13.092 25.324 12.434 1.00 13.84 188 ALA A N 1
ATOM 1481 C CA . ALA A 1 188 ? -12.882 26.615 11.806 1.00 13.96 188 ALA A CA 1
ATOM 1482 C C . ALA A 1 188 ? -13.799 27.632 12.468 1.00 16.57 188 ALA A C 1
ATOM 1483 O O . ALA A 1 188 ? -14.799 27.253 13.072 1.00 17.15 188 ALA A O 1
ATOM 1485 N N . PHE A 1 189 ? -13.461 28.908 12.369 1.00 14.73 189 PHE A N 1
ATOM 1486 C CA . PHE A 1 189 ? -14.301 29.957 12.933 1.00 12.32 189 PHE A CA 1
ATOM 1487 C C . PHE A 1 189 ? -14.959 30.698 11.778 1.00 12.97 189 PHE A C 1
ATOM 1488 O O . PHE A 1 189 ? -15.520 30.037 10.901 1.00 16.68 189 PHE A O 1
ATOM 1496 N N . GLU A 1 190 ? -14.913 32.020 11.745 1.00 13.97 190 GLU A N 1
ATOM 1497 C CA . GLU A 1 190 ? -15.503 32.735 10.613 1.00 16.54 190 GLU A CA 1
ATOM 1498 C C . GLU A 1 190 ? -14.749 32.380 9.339 1.00 18.90 190 GLU A C 1
ATOM 1499 O O . GLU A 1 190 ? -15.339 32.252 8.271 1.00 20.41 190 GLU A O 1
ATOM 1505 N N . THR A 1 191 ? -13.435 32.201 9.476 1.00 16.79 191 THR A N 1
ATOM 1506 C CA . THR A 1 191 ? -12.592 31.651 8.421 1.00 21.75 191 THR A CA 1
ATOM 1507 C C . THR A 1 191 ? -11.759 30.526 9.030 1.00 18.28 191 THR A C 1
ATOM 1508 O O . THR A 1 191 ? -11.733 30.355 10.246 1.00 16.51 191 THR A O 1
ATOM 1512 N N A GLU A 1 192 ? -11.071 29.765 8.185 0.43 19.27 192 GLU A N 1
ATOM 1513 N N B GLU A 1 192 ? -11.089 29.744 8.189 0.57 19.25 192 GLU A N 1
ATOM 1514 C CA A GLU A 1 192 ? -10.139 28.762 8.682 0.43 19.84 192 GLU A CA 1
ATOM 1515 C CA B GLU A 1 192 ? -10.166 28.741 8.708 0.57 19.79 192 GLU A CA 1
ATOM 1516 C C A GLU A 1 192 ? -8.946 29.442 9.341 0.43 15.54 192 GLU A C 1
ATOM 1517 C C B GLU A 1 192 ? -8.936 29.411 9.318 0.57 15.58 192 GLU A C 1
ATOM 1518 O O A GLU A 1 192 ? -8.499 30.500 8.896 0.43 17.59 192 GLU A O 1
ATOM 1519 O O B GLU A 1 192 ? -8.470 30.437 8.827 0.57 17.53 192 GLU A O 1
ATOM 1530 N N . LEU A 1 193 ? -8.430 28.822 10.398 1.00 14.43 193 LEU A N 1
ATOM 1531 C CA . LEU A 1 193 ? -7.166 29.256 10.988 1.00 12.40 193 LEU A CA 1
ATOM 1532 C C . LEU A 1 193 ? -6.092 29.073 9.931 1.00 14.14 193 LEU A C 1
ATOM 1533 O O . LEU A 1 193 ? -6.069 28.049 9.239 1.00 16.05 193 LEU A O 1
ATOM 1538 N N . LYS A 1 194 ? -5.202 30.052 9.819 1.00 14.16 194 LYS A N 1
ATOM 1539 C CA . LYS A 1 194 ? -4.127 30.005 8.830 1.00 12.52 194 LYS A CA 1
ATOM 1540 C C . LYS A 1 194 ? -2.794 29.693 9.483 1.00 12.53 194 LYS A C 1
ATOM 1541 O O . LYS A 1 194 ? -2.466 30.208 10.555 1.00 15.52 194 LYS A O 1
ATOM 1547 N N . SER A 1 195 ? -2.021 28.844 8.819 1.00 11.31 195 SER A N 1
ATOM 1548 C CA . SER A 1 195 ? -0.618 28.709 9.178 1.00 11.46 195 SER A CA 1
ATOM 1549 C C . SER A 1 195 ? 0.084 30.056 9.049 1.00 12.96 195 SER A C 1
ATOM 1550 O O . SER A 1 195 ? -0.313 30.908 8.249 1.00 13.19 195 SER A O 1
ATOM 1553 N N . ASP A 1 196 ? 1.151 30.228 9.827 1.00 10.45 196 ASP A N 1
ATOM 1554 C CA . ASP A 1 196 ? 1.986 31.421 9.780 1.00 10.74 196 ASP A CA 1
ATOM 1555 C C . ASP A 1 196 ? 3.179 31.269 8.840 1.00 9.55 196 ASP A C 1
ATOM 1556 O O . ASP A 1 196 ? 4.042 32.140 8.814 1.00 12.21 196 ASP A O 1
ATOM 1561 N N . VAL A 1 197 ? 3.222 30.172 8.087 1.00 11.01 197 VAL A N 1
ATOM 1562 C CA . VAL A 1 197 ? 4.427 29.869 7.302 1.00 10.44 197 VAL A CA 1
ATOM 1563 C C . VAL A 1 197 ? 4.859 31.048 6.425 1.00 11.77 197 VAL A C 1
ATOM 1564 O O . VAL A 1 197 ? 4.075 31.563 5.617 1.00 13.01 197 VAL A O 1
ATOM 1568 N N . ALA A 1 198 ? 6.106 31.489 6.601 1.00 10.86 198 ALA A N 1
ATOM 1569 C CA . ALA A 1 198 ? 6.630 32.669 5.919 1.00 10.87 198 ALA A CA 1
ATOM 1570 C C . ALA A 1 198 ? 8.107 32.817 6.238 1.00 9.56 198 ALA A C 1
ATOM 1571 O O . ALA A 1 198 ? 8.538 32.406 7.311 1.00 11.29 198 ALA A O 1
ATOM 1573 N N . PRO A 1 199 ? 8.872 33.430 5.326 1.00 11.57 199 PRO A N 1
ATOM 1574 C CA . PRO A 1 199 ? 10.276 33.747 5.605 1.00 12.36 199 PRO A CA 1
ATOM 1575 C C . PRO A 1 199 ? 10.362 34.947 6.533 1.00 14.10 199 PRO A C 1
ATOM 1576 O O . PRO A 1 199 ? 9.625 35.918 6.330 1.00 16.89 199 PRO A O 1
ATOM 1580 N N . ILE A 1 200 ? 11.227 34.887 7.542 1.00 13.04 200 ILE A N 1
ATOM 1581 C CA . ILE A 1 200 ? 11.328 35.973 8.514 1.00 13.11 200 ILE A CA 1
ATOM 1582 C C . ILE A 1 200 ? 12.723 36.582 8.595 1.00 13.06 200 ILE A C 1
ATOM 1583 O O . ILE A 1 200 ? 13.104 37.125 9.625 1.00 13.60 200 ILE A O 1
ATOM 1588 N N . TRP A 1 201 ? 13.486 36.465 7.516 1.00 14.06 201 TRP A N 1
ATOM 1589 C CA . TRP A 1 201 ? 14.769 37.145 7.447 1.00 11.94 201 TRP A CA 1
ATOM 1590 C C . TRP A 1 201 ? 14.579 38.643 7.687 1.00 13.97 201 TRP A C 1
ATOM 1591 O O . TRP A 1 201 ? 15.409 39.273 8.354 1.00 14.21 201 TRP A O 1
ATOM 1602 N N . ASP A 1 202 ? 13.480 39.200 7.182 1.00 15.14 202 ASP A N 1
ATOM 1603 C CA . ASP A 1 202 ? 13.211 40.626 7.387 1.00 15.94 202 ASP A CA 1
ATOM 1604 C C . ASP A 1 202 ? 13.136 41.028 8.863 1.00 18.01 202 ASP A C 1
ATOM 1605 O O . ASP A 1 202 ? 13.614 42.105 9.246 1.00 17.08 202 ASP A O 1
ATOM 1610 N N . VAL A 1 203 ? 12.554 40.168 9.691 1.00 15.77 203 VAL A N 1
ATOM 1611 C CA . VAL A 1 203 ? 12.453 40.433 11.123 1.00 14.51 203 VAL A CA 1
ATOM 1612 C C . VAL A 1 203 ? 13.827 40.408 11.791 1.00 18.88 203 VAL A C 1
ATOM 1613 O O . VAL A 1 203 ? 14.184 41.316 12.547 1.00 15.54 203 VAL A O 1
ATOM 1617 N N . VAL A 1 204 ? 14.613 39.373 11.514 1.00 13.69 204 VAL A N 1
ATOM 1618 C CA . VAL A 1 204 ? 15.937 39.268 12.101 1.00 14.98 204 VAL A CA 1
ATOM 1619 C C . VAL A 1 204 ? 16.822 40.428 11.675 1.00 17.55 204 VAL A C 1
ATOM 1620 O O . VAL A 1 204 ? 17.486 41.050 12.506 1.00 16.05 204 VAL A O 1
ATOM 1624 N N A LYS A 1 205 ? 16.820 40.716 10.377 0.60 13.38 205 LYS A N 1
ATOM 1625 N N B LYS A 1 205 ? 16.823 40.725 10.379 0.40 13.47 205 LYS A N 1
ATOM 1626 C CA A LYS A 1 205 ? 17.611 41.818 9.829 0.60 15.25 205 LYS A CA 1
ATOM 1627 C CA B LYS A 1 205 ? 17.633 41.823 9.860 0.40 15.30 205 LYS A CA 1
ATOM 1628 C C A LYS A 1 205 ? 17.244 43.158 10.466 0.60 17.25 205 LYS A C 1
ATOM 1629 C C B LYS A 1 205 ? 17.249 43.159 10.487 0.40 17.25 205 LYS A C 1
ATOM 1630 O O A LYS A 1 205 ? 18.123 43.965 10.775 0.60 18.28 205 LYS A O 1
ATOM 1631 O O B LYS A 1 205 ? 18.120 43.966 10.809 0.40 18.27 205 LYS A O 1
ATOM 1642 N N . ALA A 1 206 ? 15.949 43.385 10.662 1.00 17.18 206 ALA A N 1
ATOM 1643 C CA . ALA A 1 206 ? 15.482 44.621 11.297 1.00 14.22 206 ALA A CA 1
ATOM 1644 C C . ALA A 1 206 ? 16.056 44.787 12.703 1.00 18.56 206 ALA A C 1
ATOM 1645 O O . ALA A 1 206 ? 16.465 45.889 13.086 1.00 19.55 206 ALA A O 1
ATOM 1647 N N . VAL A 1 207 ? 16.101 43.712 13.478 1.00 16.74 207 VAL A N 1
ATOM 1648 C CA . VAL A 1 207 ? 16.689 43.803 14.805 1.00 16.65 207 VAL A CA 1
ATOM 1649 C C . VAL A 1 207 ? 18.192 44.061 14.727 1.00 22.09 207 VAL A C 1
ATOM 1650 O O . VAL A 1 207 ? 18.721 44.928 15.438 1.00 20.44 207 VAL A O 1
ATOM 1654 N N . ALA A 1 208 ? 18.882 43.324 13.858 1.00 17.16 208 ALA A N 1
ATOM 1655 C CA . ALA A 1 208 ? 20.322 43.498 13.705 1.00 17.27 208 ALA A CA 1
ATOM 1656 C C . ALA A 1 208 ? 20.694 44.923 13.301 1.00 25.77 208 ALA A C 1
ATOM 1657 O O . ALA A 1 208 ? 21.672 45.482 13.807 1.00 21.31 208 ALA A O 1
ATOM 1659 N N . GLU A 1 209 ? 19.912 45.519 12.404 1.00 18.40 209 GLU A N 1
ATOM 1660 C CA . GLU A 1 209 ? 20.201 46.883 11.953 1.00 21.98 209 GLU A CA 1
ATOM 1661 C C . GLU A 1 209 ? 19.989 47.906 13.060 1.00 27.40 209 GLU A C 1
ATOM 1662 O O . GLU A 1 209 ? 20.550 49.003 13.017 1.00 25.32 209 GLU A O 1
ATOM 1668 N N . THR A 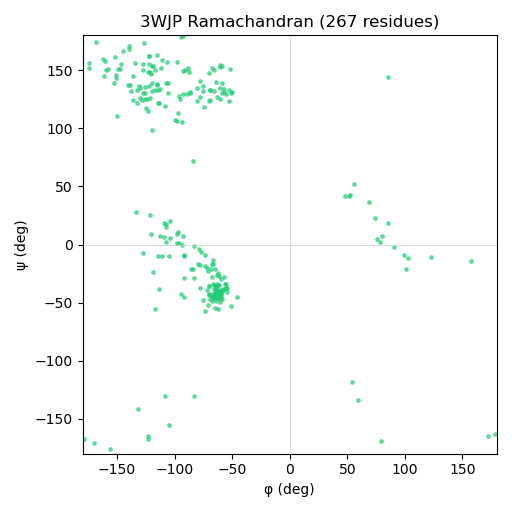1 210 ? 19.202 47.531 14.059 1.00 20.42 210 THR A N 1
ATOM 1669 C CA . THR A 1 210 ? 18.869 48.436 15.152 1.00 23.15 210 THR A CA 1
ATOM 1670 C C . THR A 1 210 ? 19.827 48.315 16.342 1.00 27.58 210 THR A C 1
ATOM 1671 O O . THR A 1 210 ? 20.288 49.329 16.878 1.00 26.19 210 THR A O 1
ATOM 1675 N N . ILE A 1 211 ? 20.136 47.089 16.748 1.00 22.60 211 ILE A N 1
ATOM 1676 C CA . ILE A 1 211 ? 20.949 46.882 17.948 1.00 23.51 211 ILE A CA 1
ATOM 1677 C C . ILE A 1 211 ? 22.351 46.325 17.686 1.00 22.86 211 ILE A C 1
ATOM 1678 O O . ILE A 1 211 ? 23.180 46.278 18.600 1.00 25.30 211 ILE A O 1
ATOM 1683 N N . GLY A 1 212 ? 22.613 45.910 16.449 1.00 22.70 212 GLY A N 1
ATOM 1684 C CA . GLY A 1 212 ? 23.889 45.298 16.101 1.00 24.39 212 GLY A CA 1
ATOM 1685 C C . GLY A 1 212 ? 23.914 43.802 16.378 1.00 23.54 212 GLY A C 1
ATOM 1686 O O . GLY A 1 212 ? 23.338 43.344 17.365 1.00 23.46 212 GLY A O 1
ATOM 1687 N N . TRP A 1 213 ? 24.590 43.040 15.518 1.00 22.40 213 TRP A N 1
ATOM 1688 C CA . TRP A 1 213 ? 24.673 41.587 15.678 1.00 18.54 213 TRP A CA 1
ATOM 1689 C C . TRP A 1 213 ? 25.217 41.140 17.029 1.00 18.23 213 TRP A C 1
ATOM 1690 O O . TRP A 1 213 ? 24.809 40.114 17.562 1.00 19.76 213 TRP A O 1
ATOM 1701 N N . GLU A 1 214 ? 26.150 41.910 17.586 1.00 19.85 214 GLU A N 1
ATOM 1702 C CA . GLU A 1 214 ? 26.770 41.517 18.843 1.00 22.52 214 GLU A CA 1
ATOM 1703 C C . GLU A 1 214 ? 25.781 41.494 20.006 1.00 16.56 214 GLU A C 1
ATOM 1704 O O . GLU A 1 214 ? 26.011 40.820 21.010 1.00 22.75 214 GLU A O 1
ATOM 1710 N N . ASN A 1 215 ? 24.666 42.204 19.870 1.00 20.95 215 ASN A N 1
ATOM 1711 C CA . ASN A 1 215 ? 23.679 42.236 20.941 1.00 16.94 215 ASN A CA 1
ATOM 1712 C C . ASN A 1 215 ? 22.545 41.232 20.751 1.00 20.51 215 ASN A C 1
ATOM 1713 O O . ASN A 1 215 ? 21.631 41.155 21.569 1.00 19.11 215 ASN A O 1
ATOM 1718 N N . ILE A 1 216 ? 22.626 40.460 19.672 1.00 17.87 216 ILE A N 1
ATOM 1719 C CA . ILE A 1 216 ? 21.743 39.316 19.477 1.00 18.47 216 ILE A CA 1
ATOM 1720 C C . ILE A 1 216 ? 22.548 38.100 19.893 1.00 16.05 216 ILE A C 1
ATOM 1721 O O . ILE A 1 216 ? 23.482 37.702 19.198 1.00 22.20 216 ILE A O 1
ATOM 1726 N N . HIS A 1 217 ? 22.210 37.530 21.042 1.00 16.51 217 HIS A N 1
ATOM 1727 C CA . HIS A 1 217 ? 23.048 36.509 21.658 1.00 17.60 217 HIS A CA 1
ATOM 1728 C C . HIS A 1 217 ? 22.678 35.089 21.260 1.00 18.63 217 HIS A C 1
ATOM 1729 O O . HIS A 1 217 ? 23.531 34.208 21.249 1.00 17.32 217 HIS A O 1
ATOM 1736 N N . ALA A 1 218 ? 21.408 34.860 20.944 1.00 16.27 218 ALA A N 1
ATOM 1737 C CA . ALA A 1 218 ? 20.976 33.535 20.526 1.00 13.73 218 ALA A CA 1
ATOM 1738 C C . ALA A 1 218 ? 19.682 33.637 19.732 1.00 14.53 218 ALA A C 1
ATOM 1739 O O . ALA A 1 218 ? 18.894 34.557 19.942 1.00 15.59 218 ALA A O 1
ATOM 1741 N N . MET A 1 219 ? 19.482 32.699 18.810 1.00 14.05 219 MET A N 1
ATOM 1742 C CA . MET A 1 219 ? 18.214 32.573 18.086 1.00 13.94 219 MET A CA 1
ATOM 1743 C C . MET A 1 219 ? 17.958 31.125 17.764 1.00 13.04 219 MET A C 1
ATOM 1744 O O . MET A 1 219 ? 18.897 30.342 17.616 1.00 13.66 219 MET A O 1
ATOM 1749 N N . LYS A 1 220 ? 16.677 30.762 17.675 1.00 11.61 220 LYS A N 1
ATOM 1750 C CA . LYS A 1 220 ? 16.252 29.539 16.989 1.00 11.87 220 LYS A CA 1
ATOM 1751 C C . LYS A 1 220 ? 14.878 29.817 16.419 1.00 15.35 220 LYS A C 1
ATOM 1752 O O . LYS A 1 220 ? 14.139 30.635 16.966 1.00 13.14 220 LYS A O 1
ATOM 1758 N N . ASP A 1 221 ? 14.530 29.162 15.318 1.00 14.25 221 ASP A N 1
ATOM 1759 C CA . ASP A 1 221 ? 13.141 29.190 14.864 1.00 12.77 221 ASP A CA 1
ATOM 1760 C C . ASP A 1 221 ? 12.397 28.035 15.520 1.00 12.57 221 ASP A C 1
ATOM 1761 O O . ASP A 1 221 ? 12.856 26.904 15.514 1.00 13.88 221 ASP A O 1
ATOM 1766 N N . PRO A 1 222 ? 11.247 28.330 16.135 1.00 12.00 222 PRO A N 1
ATOM 1767 C CA . PRO A 1 222 ? 10.573 27.302 16.930 1.00 12.45 222 PRO A CA 1
ATOM 1768 C C . PRO A 1 222 ? 9.703 26.395 16.067 1.00 13.87 222 PRO A C 1
ATOM 1769 O O . PRO A 1 222 ? 8.464 26.441 16.090 1.00 13.67 222 PRO A O 1
ATOM 1773 N N . THR A 1 223 ? 10.387 25.557 15.300 1.00 11.66 223 THR A N 1
ATOM 1774 C CA . THR A 1 223 ? 9.789 24.620 14.367 1.00 12.06 223 THR A CA 1
ATOM 1775 C C . THR A 1 223 ? 9.351 23.337 15.108 1.00 12.11 223 THR A C 1
ATOM 1776 O O . THR A 1 223 ? 8.676 23.449 16.139 1.00 12.15 223 THR A O 1
ATOM 1780 N N . ARG A 1 224 ? 9.708 22.140 14.640 1.00 11.46 224 ARG A N 1
ATOM 1781 C CA . ARG A 1 224 ? 9.157 20.921 15.264 1.00 12.07 224 ARG A CA 1
ATOM 1782 C C . ARG A 1 224 ? 9.364 20.909 16.772 1.00 13.96 224 ARG A C 1
ATOM 1783 O O . ARG A 1 224 ? 10.457 21.223 17.264 1.00 14.02 224 ARG A O 1
ATOM 1791 N N . ALA A 1 225 ? 8.284 20.576 17.485 1.00 13.85 225 ALA A N 1
ATOM 1792 C CA . ALA A 1 225 ? 8.210 20.529 18.948 1.00 14.48 225 ALA A CA 1
ATOM 1793 C C . ALA A 1 225 ? 8.129 21.903 19.609 1.00 15.19 225 ALA A C 1
ATOM 1794 O O . ALA A 1 225 ? 8.109 22.017 20.835 1.00 14.92 225 ALA A O 1
ATOM 1796 N N . GLY A 1 226 ? 8.029 22.945 18.788 1.00 12.44 226 GLY A N 1
ATOM 1797 C CA . GLY A 1 226 ? 7.471 24.207 19.235 1.00 12.46 226 GLY A CA 1
ATOM 1798 C C . GLY A 1 226 ? 8.330 25.144 20.050 1.00 16.45 226 GLY A C 1
ATOM 1799 O O . GLY A 1 226 ? 9.546 24.979 20.167 1.00 15.49 226 GLY A O 1
ATOM 1800 N N . LEU A 1 227 ? 7.677 26.160 20.600 1.00 13.21 227 LEU A N 1
ATOM 1801 C CA . LEU A 1 227 ? 8.325 27.129 21.468 1.00 11.62 227 LEU A CA 1
ATOM 1802 C C . LEU A 1 227 ? 9.013 26.448 22.644 1.00 15.23 227 LEU A C 1
ATOM 1803 O O . LEU A 1 227 ? 10.119 26.825 23.022 1.00 15.31 227 LEU A O 1
ATOM 1808 N N A SER A 1 228 ? 8.351 25.452 23.220 0.51 15.28 228 SER A N 1
ATOM 1809 N N B SER A 1 228 ? 8.362 25.446 23.223 0.49 15.29 228 SER A N 1
ATOM 1810 C CA A SER A 1 228 ? 8.916 24.746 24.365 0.51 14.86 228 SER A CA 1
ATOM 1811 C CA B SER A 1 228 ? 8.933 24.766 24.382 0.49 14.83 228 SER A CA 1
ATOM 1812 C C A SER A 1 228 ? 10.238 24.087 24.012 0.51 17.88 228 SER A C 1
ATOM 1813 C C B SER A 1 228 ? 10.236 24.055 24.031 0.49 17.87 228 SER A C 1
ATOM 1814 O O A SER A 1 228 ? 11.213 24.202 24.752 0.51 17.88 228 SER A O 1
ATOM 1815 O O B SER A 1 228 ? 11.203 24.116 24.789 0.49 17.90 228 SER A O 1
ATOM 1820 N N . ASN A 1 229 ? 10.274 23.394 22.879 1.00 14.44 229 ASN A N 1
ATOM 1821 C CA . ASN A 1 229 ? 11.521 22.782 22.434 1.00 14.83 229 ASN A CA 1
ATOM 1822 C C . ASN A 1 229 ? 12.618 23.825 22.215 1.00 16.36 229 ASN A C 1
ATOM 1823 O O . ASN A 1 229 ? 13.767 23.625 22.633 1.00 17.23 229 ASN A O 1
ATOM 1828 N N . ALA A 1 230 ? 12.275 24.942 21.582 1.00 14.13 230 ALA A N 1
ATOM 1829 C CA . ALA A 1 230 ? 13.273 25.951 21.255 1.00 14.55 230 ALA A CA 1
ATOM 1830 C C . ALA A 1 230 ? 13.844 26.598 22.511 1.00 17.96 230 ALA A C 1
ATOM 1831 O O . ALA A 1 230 ? 15.064 26.783 22.628 1.00 15.90 230 ALA A O 1
ATOM 1833 N N . LEU A 1 231 ? 12.979 26.938 23.458 1.00 17.12 231 LEU A N 1
ATOM 1834 C CA . LEU A 1 231 ? 13.443 27.558 24.693 1.00 17.97 231 LEU A CA 1
ATOM 1835 C C . LEU A 1 231 ? 14.303 26.609 25.504 1.00 18.02 231 LEU A C 1
ATOM 1836 O O . LEU A 1 231 ? 15.331 27.018 26.058 1.00 18.05 231 LEU A O 1
ATOM 1841 N N . ASN A 1 232 ? 13.884 25.350 25.579 1.00 16.81 232 ASN A N 1
ATOM 1842 C CA . ASN A 1 232 ? 14.637 24.342 26.311 1.00 16.24 232 ASN A CA 1
ATOM 1843 C C . ASN A 1 232 ? 15.994 24.095 25.680 1.00 21.28 232 ASN A C 1
ATOM 1844 O O . ASN A 1 232 ? 16.975 23.923 26.395 1.00 19.83 232 ASN A O 1
ATOM 1849 N N . GLU A 1 233 ? 16.060 24.119 24.350 1.00 17.23 233 GLU A N 1
ATOM 1850 C CA . GLU A 1 233 ? 17.340 23.894 23.679 1.00 15.83 233 GLU A CA 1
ATOM 1851 C C . GLU A 1 233 ? 18.301 25.062 23.884 1.00 20.07 233 GLU A C 1
ATOM 1852 O O . GLU A 1 233 ? 19.482 24.850 24.149 1.00 17.61 233 GLU A O 1
ATOM 1858 N N . ILE A 1 234 ? 17.807 26.289 23.776 1.00 17.02 234 ILE A N 1
ATOM 1859 C CA . ILE A 1 234 ? 18.644 27.457 24.030 1.00 14.71 234 ILE A CA 1
ATOM 1860 C C . ILE A 1 234 ? 19.163 27.439 25.468 1.00 19.52 234 ILE A C 1
ATOM 1861 O O . ILE A 1 234 ? 20.340 27.701 25.708 1.00 18.83 234 ILE A O 1
ATOM 1866 N N . ALA A 1 235 ? 18.300 27.106 26.423 1.00 18.02 235 ALA A N 1
ATOM 1867 C CA . ALA A 1 235 ? 18.712 27.055 27.826 1.00 17.71 235 ALA A CA 1
ATOM 1868 C C . ALA A 1 235 ? 19.807 26.011 28.025 1.00 20.87 235 ALA A C 1
ATOM 1869 O O . ALA A 1 235 ? 20.821 26.262 28.679 1.00 21.82 235 ALA A O 1
ATOM 1871 N N A ARG A 1 236 ? 19.595 24.834 27.453 0.37 20.60 236 ARG A N 1
ATOM 1872 N N B ARG A 1 236 ? 19.588 24.838 27.446 0.63 20.53 236 ARG A N 1
ATOM 1873 C CA A ARG A 1 236 ? 20.547 23.740 27.574 0.37 22.68 236 ARG A CA 1
ATOM 1874 C CA B ARG A 1 236 ? 20.517 23.719 27.545 0.63 22.66 236 ARG A CA 1
ATOM 1875 C C A ARG A 1 236 ? 21.882 24.073 26.918 0.37 23.70 236 ARG A C 1
ATOM 1876 C C B ARG A 1 236 ? 21.864 24.040 26.907 0.63 23.68 236 ARG A C 1
ATOM 1877 O O A ARG A 1 236 ? 22.940 23.910 27.531 0.37 23.58 236 ARG A O 1
ATOM 1878 O O B ARG A 1 236 ? 22.918 23.845 27.527 0.63 23.63 236 ARG A O 1
ATOM 1893 N N . LYS A 1 237 ? 21.829 24.548 25.675 1.00 21.44 237 LYS A N 1
ATOM 1894 C CA . LYS A 1 237 ? 23.047 24.849 24.917 1.00 19.72 237 LYS A CA 1
ATOM 1895 C C . LYS A 1 237 ? 23.840 25.997 25.535 1.00 21.31 237 LYS A C 1
ATOM 1896 O O . LYS A 1 237 ? 25.075 26.021 25.455 1.00 24.21 237 LYS A O 1
ATOM 1902 N N . SER A 1 238 ? 23.132 26.944 26.141 1.00 19.54 238 SER A N 1
ATOM 1903 C CA . SER A 1 238 ? 23.750 28.121 26.738 1.00 19.27 238 SER A CA 1
ATOM 1904 C C . SER A 1 238 ? 24.088 27.907 28.206 1.00 17.19 238 SER A C 1
ATOM 1905 O O . SER A 1 238 ? 24.746 28.754 28.806 1.00 23.83 238 SER A O 1
ATOM 1908 N N . ASN A 1 239 ? 23.630 26.799 28.774 1.00 20.17 239 ASN A N 1
ATOM 1909 C CA . ASN A 1 239 ? 23.834 26.494 30.191 1.00 21.29 239 ASN A CA 1
ATOM 1910 C C . ASN A 1 239 ? 23.302 27.603 31.085 1.00 27.19 239 ASN A C 1
ATOM 1911 O O . ASN A 1 239 ? 24.010 28.126 31.944 1.00 24.92 239 ASN A O 1
ATOM 1916 N N . VAL A 1 240 ? 22.049 27.973 30.853 1.00 21.06 240 VAL A N 1
ATOM 1917 C CA . VAL A 1 240 ? 21.379 29.002 31.634 1.00 19.18 240 VAL A CA 1
ATOM 1918 C C . VAL A 1 240 ? 19.956 28.539 31.871 1.00 25.60 240 VAL A C 1
ATOM 1919 O O . VAL A 1 240 ? 19.505 27.565 31.267 1.00 22.61 240 VAL A O 1
ATOM 1923 N N . GLY A 1 241 ? 19.255 29.222 32.770 1.00 24.03 241 GLY A N 1
ATOM 1924 C CA . GLY A 1 241 ? 17.836 29.000 32.932 1.00 24.12 241 GLY A CA 1
ATOM 1925 C C . GLY A 1 241 ? 17.107 30.076 32.161 1.00 19.76 241 GLY A C 1
ATOM 1926 O O . GLY A 1 241 ? 17.652 31.145 31.893 1.00 21.99 241 GLY A O 1
ATOM 1927 N N . ILE A 1 242 ? 15.865 29.797 31.784 1.00 22.06 242 ILE A N 1
ATOM 1928 C CA . ILE A 1 242 ? 15.032 30.806 31.148 1.00 23.24 242 ILE A CA 1
ATOM 1929 C C . ILE A 1 242 ? 13.727 30.917 31.918 1.00 17.86 242 ILE A C 1
ATOM 1930 O O . ILE A 1 242 ? 13.049 29.920 32.148 1.00 21.91 242 ILE A O 1
ATOM 1935 N N . LEU A 1 243 ? 13.414 32.132 32.352 1.00 21.80 243 LEU A N 1
ATOM 1936 C CA . LEU A 1 243 ? 12.184 32.401 33.081 1.00 26.32 243 LEU A CA 1
ATOM 1937 C C . LEU A 1 243 ? 11.221 33.156 32.179 1.00 19.70 243 LEU A C 1
ATOM 1938 O O . LEU A 1 243 ? 11.495 34.282 31.776 1.00 20.47 243 LEU A O 1
ATOM 1943 N N A VAL A 1 244 ? 10.102 32.528 31.845 0.32 23.57 244 VAL A N 1
ATOM 1944 N N B VAL A 1 244 ? 10.084 32.524 31.890 0.68 23.61 244 VAL A N 1
ATOM 1945 C CA A VAL A 1 244 ? 9.131 33.184 30.981 0.32 22.30 244 VAL A CA 1
ATOM 1946 C CA B VAL A 1 244 ? 9.073 33.062 30.977 0.68 22.49 244 VAL A CA 1
ATOM 1947 C C A VAL A 1 244 ? 7.819 33.460 31.702 0.32 17.53 244 VAL A C 1
ATOM 1948 C C B VAL A 1 244 ? 7.785 33.441 31.711 0.68 17.18 244 VAL A C 1
ATOM 1949 O O A VAL A 1 244 ? 7.368 32.669 32.530 0.32 22.40 244 VAL A O 1
ATOM 1950 O O B VAL A 1 244 ? 7.303 32.678 32.547 0.68 22.32 244 VAL A O 1
ATOM 1957 N N . ARG A 1 245 ? 7.230 34.610 31.397 1.00 24.59 245 ARG A N 1
ATOM 1958 C CA . ARG A 1 245 ? 5.928 34.983 31.941 1.00 24.34 245 ARG A CA 1
ATOM 1959 C C . ARG A 1 245 ? 4.861 34.520 30.963 1.00 22.61 245 ARG A C 1
ATOM 1960 O O . ARG A 1 245 ? 4.737 35.064 29.865 1.00 21.06 245 ARG A O 1
ATOM 1968 N N . GLU A 1 246 ? 4.096 33.515 31.370 1.00 24.61 246 GLU A N 1
ATOM 1969 C CA . GLU A 1 246 ? 3.159 32.854 30.468 1.00 31.08 246 GLU A CA 1
ATOM 1970 C C . GLU A 1 246 ? 2.181 33.834 29.837 1.00 26.30 246 GLU A C 1
ATOM 1971 O O . GLU A 1 246 ? 1.858 33.732 28.656 1.00 27.35 246 GLU A O 1
ATOM 1977 N N . ALA A 1 247 ? 1.729 34.809 30.618 1.00 29.38 247 ALA A N 1
ATOM 1978 C CA . ALA A 1 247 ? 0.726 35.738 30.127 1.00 32.18 247 ALA A CA 1
ATOM 1979 C C . ALA A 1 247 ? 1.260 36.630 29.014 1.00 31.77 247 ALA A C 1
ATOM 1980 O O . ALA A 1 247 ? 0.484 37.243 28.284 1.00 32.68 247 ALA A O 1
ATOM 1982 N N . ASP A 1 248 ? 2.585 36.696 28.876 1.00 22.17 248 ASP A N 1
ATOM 1983 C CA . ASP A 1 248 ? 3.191 37.566 27.876 1.00 21.64 248 ASP A CA 1
ATOM 1984 C C . ASP A 1 248 ? 3.437 36.862 26.537 1.00 15.88 248 ASP A C 1
ATOM 1985 O O . ASP A 1 248 ? 3.760 37.525 25.550 1.00 19.91 248 ASP A O 1
ATOM 1990 N N . ILE A 1 249 ? 3.265 35.547 26.503 1.00 20.44 249 ILE A N 1
ATOM 1991 C CA . ILE A 1 249 ? 3.417 34.789 25.257 1.00 22.83 249 ILE A CA 1
ATOM 1992 C C . ILE A 1 249 ? 2.191 35.053 24.391 1.00 20.05 249 ILE A C 1
ATOM 1993 O O . ILE A 1 249 ? 1.077 34.728 24.799 1.00 21.91 249 ILE A O 1
ATOM 1998 N N . PRO A 1 250 ? 2.382 35.643 23.203 1.00 17.38 250 PRO A N 1
ATOM 1999 C CA . PRO A 1 250 ? 1.230 35.938 22.343 1.00 17.00 250 PRO A CA 1
ATOM 2000 C C . PRO A 1 250 ? 0.605 34.663 21.783 1.00 20.78 250 PRO A C 1
ATOM 2001 O O . PRO A 1 250 ? 1.307 33.862 21.158 1.00 18.94 250 PRO A O 1
ATOM 2005 N N . ILE A 1 251 ? -0.691 34.474 22.015 1.00 18.18 251 ILE A N 1
ATOM 2006 C CA . ILE A 1 251 ? -1.430 33.365 21.424 1.00 17.79 251 ILE A CA 1
ATOM 2007 C C . ILE A 1 251 ? -2.686 33.957 20.802 1.00 22.60 251 ILE A C 1
ATOM 2008 O O . ILE A 1 251 ? -3.430 34.683 21.463 1.00 21.63 251 ILE A O 1
ATOM 2013 N N . ARG A 1 252 ? -2.895 33.675 19.522 1.00 18.26 252 ARG A N 1
ATOM 2014 C CA . ARG A 1 252 ? -4.091 34.103 18.810 1.00 20.51 252 ARG A CA 1
ATOM 2015 C C . ARG A 1 252 ? -5.298 33.486 19.507 1.00 18.67 252 ARG A C 1
ATOM 2016 O O . ARG A 1 252 ? -5.298 32.307 19.841 1.00 18.75 252 ARG A O 1
ATOM 2024 N N . PRO A 1 253 ? -6.354 34.282 19.737 1.00 23.39 253 PRO A N 1
ATOM 2025 C CA . PRO A 1 253 ? -7.528 33.761 20.438 1.00 22.81 253 PRO A CA 1
ATOM 2026 C C . PRO A 1 253 ? -8.117 32.497 19.809 1.00 14.10 253 PRO A C 1
ATOM 2027 O O . PRO A 1 253 ? -8.489 31.564 20.508 1.00 20.40 253 PRO A O 1
ATOM 2031 N N . GLU A 1 254 ? -8.159 32.474 18.485 1.00 19.50 254 GLU A N 1
ATOM 2032 C CA . GLU A 1 254 ? -8.667 31.327 17.750 1.00 17.15 254 GLU A CA 1
ATOM 2033 C C . GLU A 1 254 ? -7.765 30.101 17.925 1.00 15.47 254 GLU A C 1
ATOM 2034 O O . GLU A 1 254 ? -8.225 28.961 17.950 1.00 16.95 254 GLU A O 1
ATOM 2040 N N . VAL A 1 255 ? -6.469 30.348 18.045 1.00 17.09 255 VAL A N 1
ATOM 2041 C CA . VAL A 1 255 ? -5.520 29.268 18.294 1.00 18.44 255 VAL A CA 1
ATOM 2042 C C . VAL A 1 255 ? -5.697 28.672 19.688 1.00 16.38 255 VAL A C 1
ATOM 2043 O O . VAL A 1 255 ? -5.652 27.462 19.849 1.00 16.12 255 VAL A O 1
ATOM 2047 N N A ARG A 1 256 ? -5.905 29.523 20.686 0.41 17.36 256 ARG A N 1
ATOM 2048 N N B ARG A 1 256 ? -5.915 29.520 20.695 0.35 17.38 256 ARG A N 1
ATOM 2049 N N C ARG A 1 256 ? -5.895 29.528 20.689 0.24 17.39 256 ARG A N 1
ATOM 2050 C CA A ARG A 1 256 ? -6.163 29.035 22.031 0.41 17.28 256 ARG A CA 1
ATOM 2051 C CA B ARG A 1 256 ? -6.186 29.020 22.043 0.35 17.30 256 ARG A CA 1
ATOM 2052 C CA C ARG A 1 256 ? -6.193 29.063 22.042 0.24 17.36 256 ARG A CA 1
ATOM 2053 C C A ARG A 1 256 ? -7.417 28.164 22.065 0.41 17.45 256 ARG A C 1
ATOM 2054 C C B ARG A 1 256 ? -7.418 28.137 22.038 0.35 17.45 256 ARG A C 1
ATOM 2055 C C C ARG A 1 256 ? -7.409 28.154 22.036 0.24 17.50 256 ARG A C 1
ATOM 2056 O O A ARG A 1 256 ? -7.392 27.063 22.597 0.41 20.80 256 ARG A O 1
ATOM 2057 O O B ARG A 1 256 ? -7.388 27.016 22.533 0.35 20.81 256 ARG A O 1
ATOM 2058 O O C ARG A 1 256 ? -7.357 27.030 22.523 0.24 20.79 256 ARG A O 1
ATOM 2080 N N . ALA A 1 257 ? -8.502 28.667 21.481 1.00 20.22 257 ALA A N 1
ATOM 2081 C CA . ALA A 1 257 ? -9.770 27.952 21.457 1.00 21.39 257 ALA A CA 1
ATOM 2082 C C . ALA A 1 257 ? -9.628 26.618 20.758 1.00 17.95 257 ALA A C 1
ATOM 2083 O O . ALA A 1 257 ? -10.005 25.583 21.299 1.00 20.51 257 ALA A O 1
ATOM 2085 N N . ALA A 1 258 ? -9.030 26.628 19.568 1.00 17.19 258 ALA A N 1
ATOM 2086 C CA . ALA A 1 258 ? -8.850 25.390 18.831 1.00 17.36 258 ALA A CA 1
ATOM 2087 C C . ALA A 1 258 ? -7.946 24.399 19.559 1.00 16.09 258 ALA A C 1
ATOM 2088 O O . ALA A 1 258 ? -8.226 23.208 19.583 1.00 18.20 258 ALA A O 1
ATOM 2090 N N . SER A 1 259 ? -6.863 24.891 20.159 1.00 15.75 259 SER A N 1
ATOM 2091 C CA . SER A 1 259 ? -5.969 24.019 20.905 1.00 17.04 259 SER A CA 1
ATOM 2092 C C . SER A 1 259 ? -6.677 23.347 22.084 1.00 17.89 259 SER A C 1
ATOM 2093 O O . SER A 1 259 ? -6.409 22.192 22.385 1.00 20.01 259 SER A O 1
ATOM 2096 N N . GLU A 1 260 ? -7.607 24.066 22.715 1.00 21.24 260 GLU A N 1
ATOM 2097 C CA . GLU A 1 260 ? -8.401 23.484 23.796 1.00 23.90 260 GLU A CA 1
ATOM 2098 C C . GLU A 1 260 ? -9.289 22.355 23.276 1.00 20.48 260 GLU A C 1
ATOM 2099 O O . GLU A 1 260 ? -9.384 21.297 23.891 1.00 22.24 260 GLU A O 1
ATOM 2105 N N A MET A 1 261 ? -9.944 22.605 22.144 0.64 20.17 261 MET A N 1
ATOM 2106 N N B MET A 1 261 ? -9.935 22.567 22.139 0.36 20.26 261 MET A N 1
ATOM 2107 C CA A MET A 1 261 ? -10.799 21.607 21.510 0.64 20.53 261 MET A CA 1
ATOM 2108 C CA B MET A 1 261 ? -10.790 21.527 21.585 0.36 20.58 261 MET A CA 1
ATOM 2109 C C A MET A 1 261 ? -10.001 20.377 21.066 0.64 23.24 261 MET A C 1
ATOM 2110 C C B MET A 1 261 ? -9.986 20.337 21.078 0.36 23.22 261 MET A C 1
ATOM 2111 O O A MET A 1 261 ? -10.489 19.250 21.143 0.64 22.67 261 MET A O 1
ATOM 2112 O O B MET A 1 261 ? -10.455 19.199 21.113 0.36 22.60 261 MET A O 1
ATOM 2121 N N . LEU A 1 262 ? -8.763 20.598 20.632 1.00 21.55 262 LEU A N 1
ATOM 2122 C CA . LEU A 1 262 ? -7.900 19.528 20.149 1.00 21.47 262 LEU A CA 1
ATOM 2123 C C . LEU A 1 262 ? -7.174 18.794 21.274 1.00 20.97 262 LEU A C 1
ATOM 2124 O O . LEU A 1 262 ? -6.715 17.676 21.090 1.00 23.38 262 LEU A O 1
ATOM 2129 N N . GLY A 1 263 ? -7.065 19.432 22.434 1.00 20.14 263 GLY A N 1
ATOM 2130 C CA . GLY A 1 263 ? -6.308 18.864 23.533 1.00 20.55 263 GLY A CA 1
ATOM 2131 C C . GLY A 1 263 ? -4.815 18.840 23.248 1.00 21.79 263 GLY A C 1
ATOM 2132 O O . GLY A 1 263 ? -4.116 17.911 23.636 1.00 22.24 263 GLY A O 1
ATOM 2133 N N . ILE A 1 264 ? -4.338 19.881 22.575 1.00 18.76 264 ILE A N 1
ATOM 2134 C CA . ILE A 1 264 ? -2.932 19.987 22.185 1.00 19.96 264 ILE A CA 1
ATOM 2135 C C . ILE A 1 264 ? -2.365 21.306 22.693 1.00 19.44 264 ILE A C 1
ATOM 2136 O O . ILE A 1 264 ? -3.008 22.342 22.570 1.00 19.83 264 ILE A O 1
ATOM 2141 N N . SER A 1 265 ? -1.166 21.287 23.272 1.00 19.47 265 SER A N 1
ATOM 2142 C CA . SER A 1 265 ? -0.558 22.531 23.744 1.00 18.39 265 SER A CA 1
ATOM 2143 C C . SER A 1 265 ? 0.035 23.351 22.607 1.00 17.11 265 SER A C 1
ATOM 2144 O O . SER A 1 265 ? 0.847 22.839 21.837 1.00 18.82 265 SER A O 1
ATOM 2147 N N . PRO A 1 266 ? -0.340 24.630 22.504 1.00 16.80 266 PRO A N 1
ATOM 2148 C CA . PRO A 1 266 ? 0.234 25.455 21.434 1.00 14.96 266 PRO A CA 1
ATOM 2149 C C . PRO A 1 266 ? 1.736 25.694 21.611 1.00 14.84 266 PRO A C 1
ATOM 2150 O O . PRO A 1 266 ? 2.377 26.155 20.666 1.00 16.24 266 PRO A O 1
ATOM 2154 N N . TYR A 1 267 ? 2.280 25.390 22.787 1.00 17.42 267 TYR A N 1
ATOM 2155 C CA . TYR A 1 267 ? 3.708 25.599 23.029 1.00 17.84 267 TYR A CA 1
ATOM 2156 C C . TYR A 1 267 ? 4.524 24.472 22.434 1.00 16.28 267 TYR A C 1
ATOM 2157 O O . TYR A 1 267 ? 5.743 24.616 22.282 1.00 17.59 267 TYR A O 1
ATOM 2166 N N . ASP A 1 268 ? 3.874 23.353 22.113 1.00 15.23 268 ASP A N 1
ATOM 2167 C CA . ASP A 1 268 ? 4.585 22.123 21.752 1.00 14.23 268 ASP A CA 1
ATOM 2168 C C . ASP A 1 268 ? 4.512 21.788 20.267 1.00 12.43 268 ASP A C 1
ATOM 2169 O O . ASP A 1 268 ? 5.018 20.738 19.844 1.00 14.47 268 ASP A O 1
ATOM 2174 N N . VAL A 1 269 ? 3.867 22.647 19.484 1.00 14.49 269 VAL A N 1
ATOM 2175 C CA . VAL A 1 269 ? 3.702 22.383 18.056 1.00 12.87 269 VAL A CA 1
ATOM 2176 C C . VAL A 1 269 ? 4.506 23.352 17.203 1.00 11.46 269 VAL A C 1
ATOM 2177 O O . VAL A 1 269 ? 4.773 24.490 17.599 1.00 14.09 269 VAL A O 1
ATOM 2181 N N . ALA A 1 270 ? 4.898 22.899 16.017 1.00 12.38 270 ALA A N 1
ATOM 2182 C CA . ALA A 1 270 ? 5.725 23.719 15.137 1.00 13.19 270 ALA A CA 1
ATOM 2183 C C . ALA A 1 270 ? 5.091 25.049 14.756 1.00 14.66 270 ALA A C 1
ATOM 2184 O O . ALA A 1 270 ? 3.880 25.135 14.495 1.00 13.19 270 ALA A O 1
ATOM 2186 N N . ASN A 1 271 ? 5.926 26.083 14.745 1.00 12.60 271 ASN A N 1
ATOM 2187 C CA . ASN A 1 271 ? 5.628 27.361 14.126 1.00 10.54 271 ASN A CA 1
ATOM 2188 C C . ASN A 1 271 ? 6.445 27.440 12.856 1.00 12.21 271 ASN A C 1
ATOM 2189 O O . ASN A 1 271 ? 7.527 26.847 12.789 1.00 12.32 271 ASN A O 1
ATOM 2194 N N A GLU A 1 272 ? 5.954 28.162 11.850 0.48 11.47 272 GLU A N 1
ATOM 2195 N N B GLU A 1 272 ? 5.961 28.171 11.860 0.52 11.47 272 GLU A N 1
ATOM 2196 C CA A GLU A 1 272 ? 6.656 28.238 10.566 0.48 11.62 272 GLU A CA 1
ATOM 2197 C CA B GLU A 1 272 ? 6.676 28.226 10.593 0.52 11.66 272 GLU A CA 1
ATOM 2198 C C A GLU A 1 272 ? 6.968 29.650 10.085 0.48 10.84 272 GLU A C 1
ATOM 2199 C C B GLU A 1 272 ? 6.932 29.642 10.071 0.52 10.81 272 GLU A C 1
ATOM 2200 O O A GLU A 1 272 ? 7.499 29.825 8.987 0.48 12.69 272 GLU A O 1
ATOM 2201 O O B GLU A 1 272 ? 7.411 29.808 8.949 0.52 12.70 272 GLU A O 1
ATOM 2212 N N . GLY A 1 273 ? 6.642 30.653 10.894 1.00 11.33 273 GLY A N 1
ATOM 2213 C CA . GLY A 1 273 ? 6.943 32.033 10.549 1.00 12.37 273 GLY A CA 1
ATOM 2214 C C . GLY A 1 273 ? 7.404 32.838 11.751 1.00 12.34 273 GLY A C 1
ATOM 2215 O O . GLY A 1 273 ? 7.062 34.017 11.875 1.00 15.05 273 GLY A O 1
ATOM 2216 N N . LYS A 1 274 ? 8.192 32.216 12.633 1.00 12.54 274 LYS A N 1
ATOM 2217 C CA . LYS A 1 274 ? 8.575 32.860 13.888 1.00 11.75 274 LYS A CA 1
ATOM 2218 C C . LYS A 1 274 ? 10.049 32.721 14.209 1.00 12.11 274 LYS A C 1
ATOM 2219 O O . LYS A 1 274 ? 10.704 31.792 13.760 1.00 12.46 274 LYS A O 1
ATOM 2225 N N . VAL A 1 275 ? 10.553 33.651 15.016 1.00 12.58 275 VAL A N 1
ATOM 2226 C CA . VAL A 1 275 ? 11.889 33.530 15.589 1.00 13.34 275 VAL A CA 1
ATOM 2227 C C . VAL A 1 275 ? 11.855 33.780 17.098 1.00 14.37 275 VAL A C 1
ATOM 2228 O O . VAL A 1 275 ? 11.154 34.690 17.570 1.00 15.92 275 VAL A O 1
ATOM 2232 N N . VAL A 1 276 ? 12.571 32.943 17.845 1.00 13.81 276 VAL A N 1
ATOM 2233 C CA . VAL A 1 276 ? 12.878 33.182 19.251 1.00 12.08 276 VAL A CA 1
ATOM 2234 C C . VAL A 1 276 ? 14.247 33.836 19.309 1.00 15.88 276 VAL A C 1
ATOM 2235 O O . VAL A 1 276 ? 15.215 33.307 18.763 1.00 15.77 276 VAL A O 1
ATOM 2239 N N . MET A 1 277 ? 14.324 34.992 19.952 1.00 15.33 277 MET A N 1
ATOM 2240 C CA . MET A 1 277 ? 15.552 35.765 19.947 1.00 14.11 277 MET A CA 1
ATOM 2241 C C . MET A 1 277 ? 15.943 36.174 21.363 1.00 18.49 277 MET A C 1
ATOM 2242 O O . MET A 1 277 ? 15.107 36.614 22.151 1.00 18.96 277 MET A O 1
ATOM 2247 N N . VAL A 1 278 ? 17.220 36.014 21.683 1.00 17.42 278 VAL A N 1
ATOM 2248 C CA . VAL A 1 278 ? 17.725 36.371 23.000 1.00 17.04 278 VAL A CA 1
ATOM 2249 C C . VAL A 1 278 ? 18.668 37.546 22.820 1.00 20.13 278 VAL A C 1
ATOM 2250 O O . VAL A 1 278 ? 19.622 37.454 22.052 1.00 18.59 278 VAL A O 1
ATOM 2254 N N . VAL A 1 279 ? 18.383 38.662 23.489 1.00 18.36 279 VAL A N 1
ATOM 2255 C CA . VAL A 1 279 ? 19.153 39.881 23.255 1.00 19.14 279 VAL A CA 1
ATOM 2256 C C . VAL A 1 279 ? 19.702 40.481 24.544 1.00 24.09 279 VAL A C 1
ATOM 2257 O O . VAL A 1 279 ? 19.177 40.226 25.631 1.00 21.10 279 VAL A O 1
ATOM 2261 N N . ALA A 1 280 ? 20.780 41.249 24.414 1.00 23.99 280 ALA A N 1
ATOM 2262 C CA . ALA A 1 280 ? 21.344 41.987 25.539 1.00 25.18 280 ALA A CA 1
ATOM 2263 C C . ALA A 1 280 ? 20.255 42.797 26.236 1.00 23.41 280 ALA A C 1
ATOM 2264 O O . ALA A 1 280 ? 19.491 43.506 25.585 1.00 22.73 280 ALA A O 1
ATOM 2266 N N . ARG A 1 281 ? 20.200 42.667 27.559 1.00 22.73 281 ARG A N 1
ATOM 2267 C CA . ARG A 1 281 ? 19.182 43.291 28.406 1.00 26.44 281 ARG A CA 1
ATOM 2268 C C . ARG A 1 281 ? 18.914 44.753 28.079 1.00 27.05 281 ARG A C 1
ATOM 2269 O O . ARG A 1 281 ? 17.764 45.179 27.994 1.00 28.04 281 ARG A O 1
ATOM 2277 N N . GLU A 1 282 ? 19.981 45.517 27.882 1.00 29.99 282 GLU A N 1
ATOM 2278 C CA . GLU A 1 282 ? 19.845 46.949 27.655 1.00 28.07 282 GLU A CA 1
ATOM 2279 C C . GLU A 1 282 ? 19.304 47.277 26.263 1.00 28.25 282 GLU A C 1
ATOM 2280 O O . GLU A 1 282 ? 18.957 48.420 25.976 1.00 27.80 282 GLU A O 1
ATOM 2286 N N . TYR A 1 283 ? 19.208 46.263 25.404 1.00 27.20 283 TYR A N 1
ATOM 2287 C CA . TYR A 1 283 ? 18.733 46.474 24.040 1.00 23.38 283 TYR A CA 1
ATOM 2288 C C . TYR A 1 283 ? 17.382 45.819 23.773 1.00 23.64 283 TYR A C 1
ATOM 2289 O O . TYR A 1 283 ? 16.908 45.813 22.634 1.00 23.65 283 TYR A O 1
ATOM 2298 N N . ALA A 1 284 ? 16.761 45.289 24.822 1.00 22.67 284 ALA A N 1
ATOM 2299 C CA . ALA A 1 284 ? 15.506 44.546 24.687 1.00 20.39 284 ALA A CA 1
ATOM 2300 C C . ALA A 1 284 ? 14.373 45.361 24.064 1.00 25.62 284 ALA A C 1
ATOM 2301 O O . ALA A 1 284 ? 13.681 44.890 23.162 1.00 24.35 284 ALA A O 1
ATOM 2303 N N . GLU A 1 285 ? 14.175 46.583 24.547 1.00 25.82 285 GLU A N 1
ATOM 2304 C CA . GLU A 1 285 ? 13.076 47.396 24.046 1.00 22.53 285 GLU A CA 1
ATOM 2305 C C . GLU A 1 285 ? 13.313 47.856 22.612 1.00 19.46 285 GLU A C 1
ATOM 2306 O O . GLU A 1 285 ? 12.369 47.941 21.828 1.00 24.46 285 GLU A O 1
ATOM 2312 N N . GLU A 1 286 ? 14.568 48.147 22.270 1.00 22.98 286 GLU A N 1
ATOM 2313 C CA . GLU A 1 286 ? 14.903 48.547 20.903 1.00 21.89 286 GLU A CA 1
ATOM 2314 C C . GLU A 1 286 ? 14.645 47.380 19.951 1.00 20.24 286 GLU A C 1
ATOM 2315 O O . GLU A 1 286 ? 14.114 47.569 18.857 1.00 21.54 286 GLU A O 1
ATOM 2321 N N . ALA A 1 287 ? 15.037 46.182 20.376 1.00 23.77 287 ALA A N 1
ATOM 2322 C CA . ALA A 1 287 ? 14.830 44.975 19.581 1.00 22.18 287 ALA A CA 1
ATOM 2323 C C . ALA A 1 287 ? 13.344 44.743 19.350 1.00 25.66 287 ALA A C 1
ATOM 2324 O O . ALA A 1 287 ? 12.911 44.472 18.226 1.00 19.61 287 ALA A O 1
ATOM 2326 N N . LEU A 1 288 ? 12.568 44.866 20.419 1.00 19.54 288 LEU A N 1
ATOM 2327 C CA . LEU A 1 288 ? 11.126 44.655 20.339 1.00 19.56 288 LEU A CA 1
ATOM 2328 C C . LEU A 1 288 ? 10.482 45.651 19.390 1.00 21.01 288 LEU A C 1
ATOM 2329 O O . LEU A 1 288 ? 9.667 45.285 18.547 1.00 21.91 288 LEU A O 1
ATOM 2334 N N . GLU A 1 289 ? 10.853 46.923 19.524 1.00 20.27 289 GLU A N 1
ATOM 2335 C CA . GLU A 1 289 ? 10.337 47.946 18.632 1.00 21.92 289 GLU A CA 1
ATOM 2336 C C . GLU A 1 289 ? 10.706 47.662 17.178 1.00 22.11 289 GLU A C 1
ATOM 2337 O O . GLU A 1 289 ? 9.894 47.852 16.281 1.00 21.24 289 GLU A O 1
ATOM 2343 N N . ALA A 1 290 ? 11.930 47.193 16.945 1.00 20.30 290 ALA A N 1
ATOM 2344 C CA . ALA A 1 290 ? 12.352 46.880 15.581 1.00 20.39 290 ALA A CA 1
ATOM 2345 C C . ALA A 1 290 ? 11.502 45.759 14.976 1.00 17.82 290 ALA A C 1
ATOM 2346 O O . ALA A 1 290 ? 11.091 45.838 13.820 1.00 20.42 290 ALA A O 1
ATOM 2348 N N . MET A 1 291 ? 11.231 44.728 15.762 1.00 19.07 291 MET A N 1
ATOM 2349 C CA . MET A 1 291 ? 10.349 43.657 15.305 1.00 17.90 291 MET A CA 1
ATOM 2350 C C . MET A 1 291 ? 8.955 44.169 14.979 1.00 22.51 291 MET A C 1
ATOM 2351 O O . MET A 1 291 ? 8.409 43.887 13.909 1.00 19.35 291 MET A O 1
ATOM 2356 N N . ARG A 1 292 ? 8.384 44.929 15.907 1.00 20.93 292 ARG A N 1
ATOM 2357 C CA . ARG A 1 292 ? 6.989 45.339 15.793 1.00 21.24 292 ARG A CA 1
ATOM 2358 C C . ARG A 1 292 ? 6.751 46.332 14.654 1.00 21.07 292 ARG A C 1
ATOM 2359 O O . ARG A 1 292 ? 5.615 46.525 14.217 1.00 23.86 292 ARG A O 1
ATOM 2367 N N A LYS A 1 293 ? 7.822 46.959 14.177 0.51 21.69 293 LYS A N 1
ATOM 2368 N N B LYS A 1 293 ? 7.826 46.946 14.171 0.49 21.74 293 LYS A N 1
ATOM 2369 C CA A LYS A 1 293 ? 7.732 47.843 13.020 0.51 24.51 293 LYS A CA 1
ATOM 2370 C CA B LYS A 1 293 ? 7.752 47.846 13.028 0.49 24.51 293 LYS A CA 1
ATOM 2371 C C A LYS A 1 293 ? 7.568 47.074 11.713 0.51 27.89 293 LYS A C 1
ATOM 2372 C C B LYS A 1 293 ? 7.594 47.081 11.710 0.49 27.88 293 LYS A C 1
ATOM 2373 O O A LYS A 1 293 ? 7.130 47.635 10.711 0.51 26.99 293 LYS A O 1
ATOM 2374 O O B LYS A 1 293 ? 7.164 47.643 10.703 0.49 26.98 293 LYS A O 1
ATOM 2379 N N . THR A 1 294 ? 7.932 45.795 11.715 1.00 23.43 294 THR A N 1
ATOM 2380 C CA . THR A 1 294 ? 7.751 44.975 10.524 1.00 20.38 294 THR A CA 1
ATOM 2381 C C . THR A 1 294 ? 6.383 44.317 10.546 1.00 21.90 294 THR A C 1
ATOM 2382 O O . THR A 1 294 ? 5.795 44.130 11.608 1.00 23.88 294 THR A O 1
ATOM 2386 N N . GLU A 1 295 ? 5.889 43.949 9.373 1.00 23.21 295 GLU A N 1
ATOM 2387 C CA . GLU A 1 295 ? 4.601 43.278 9.272 1.00 23.65 295 GLU A CA 1
ATOM 2388 C C . GLU A 1 295 ? 4.646 41.888 9.896 1.00 22.82 295 GLU A C 1
ATOM 2389 O O . GLU A 1 295 ? 3.760 41.515 10.648 1.00 22.95 295 GLU A O 1
ATOM 2395 N N . LYS A 1 29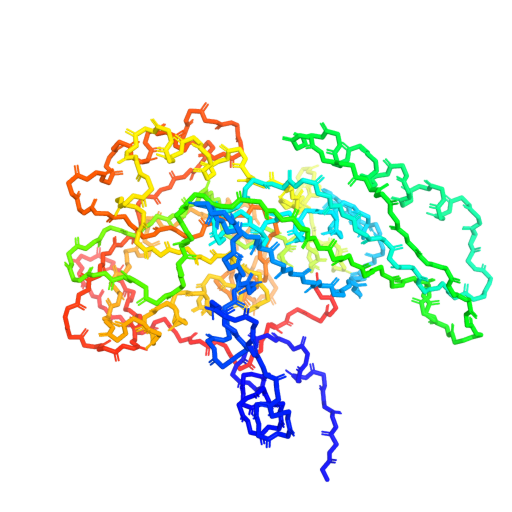6 ? 5.690 41.122 9.590 1.00 22.89 296 LYS A N 1
ATOM 2396 C CA . LYS A 1 296 ? 5.768 39.756 10.083 1.00 21.06 296 LYS A CA 1
ATOM 2397 C C . LYS A 1 296 ? 6.094 39.690 11.569 1.00 20.27 296 LYS A C 1
ATOM 2398 O O . LYS A 1 296 ? 5.843 38.678 12.220 1.00 19.75 296 LYS A O 1
ATOM 2404 N N . GLY A 1 297 ? 6.632 40.780 12.114 1.00 17.91 297 GLY A N 1
ATOM 2405 C CA . GLY A 1 297 ? 6.936 40.838 13.533 1.00 16.51 297 GLY A CA 1
ATOM 2406 C C . GLY A 1 297 ? 5.984 41.727 14.317 1.00 20.56 297 GLY A C 1
ATOM 2407 O O . GLY A 1 297 ? 6.253 42.063 15.468 1.00 20.19 297 GLY A O 1
ATOM 2408 N N . ARG A 1 298 ? 4.859 42.077 13.707 1.00 21.15 298 ARG A N 1
ATOM 2409 C CA . ARG A 1 298 ? 3.918 43.031 14.300 1.00 24.07 298 ARG A CA 1
ATOM 2410 C C . ARG A 1 298 ? 3.397 42.630 15.687 1.00 25.95 298 ARG A C 1
ATOM 2411 O O . ARG A 1 298 ? 3.044 43.497 16.491 1.00 23.63 298 ARG A O 1
ATOM 2419 N N . ASN A 1 299 ? 3.353 41.328 15.966 1.00 20.56 299 ASN A N 1
ATOM 2420 C CA . ASN A 1 299 ? 2.866 40.831 17.250 1.00 17.77 299 ASN A CA 1
ATOM 2421 C C . ASN A 1 299 ? 3.969 40.366 18.198 1.00 14.57 299 ASN A C 1
ATOM 2422 O O . ASN A 1 299 ? 3.702 39.635 19.146 1.00 20.03 299 ASN A O 1
ATOM 2427 N N . ALA A 1 300 ? 5.197 40.830 17.957 1.00 18.32 300 ALA A N 1
ATOM 2428 C CA . ALA A 1 300 ? 6.341 40.438 18.773 1.00 20.42 300 ALA A CA 1
ATOM 2429 C C . ALA A 1 300 ? 6.159 40.834 20.231 1.00 22.07 300 ALA A C 1
ATOM 2430 O O . ALA A 1 300 ? 5.457 41.808 20.544 1.00 20.67 300 ALA A O 1
ATOM 2432 N N . ALA A 1 301 ? 6.796 40.080 21.118 1.00 19.24 301 ALA A N 1
ATOM 2433 C CA . ALA A 1 301 ? 6.708 40.335 22.544 1.00 20.54 301 ALA A CA 1
ATOM 2434 C C . ALA A 1 301 ? 7.966 39.887 23.266 1.00 24.73 301 ALA A C 1
ATOM 2435 O O . ALA A 1 301 ? 8.600 38.903 22.881 1.00 20.37 301 ALA A O 1
ATOM 2437 N N . ILE A 1 302 ? 8.327 40.619 24.313 1.00 21.24 302 ILE A N 1
ATOM 2438 C CA . ILE A 1 302 ? 9.308 40.141 25.266 1.00 21.48 302 ILE A CA 1
ATOM 2439 C C . ILE A 1 302 ? 8.577 39.189 26.200 1.00 24.40 302 ILE A C 1
ATOM 2440 O O . ILE A 1 302 ? 7.572 39.563 26.816 1.00 26.31 302 ILE A O 1
ATOM 2445 N N . ILE A 1 303 ? 9.055 37.954 26.294 1.00 19.54 303 ILE A N 1
ATOM 2446 C CA . ILE A 1 303 ? 8.332 36.942 27.045 1.00 16.09 303 ILE A CA 1
ATOM 2447 C C . ILE A 1 303 ? 9.051 36.438 28.279 1.00 18.77 303 ILE A C 1
ATOM 2448 O O . ILE A 1 303 ? 8.479 35.706 29.076 1.00 23.43 303 ILE A O 1
ATOM 2453 N N . GLY A 1 304 ? 10.317 36.806 28.438 1.00 25.27 304 GLY A N 1
ATOM 2454 C CA . GLY A 1 304 ? 11.063 36.323 29.579 1.00 25.54 304 GLY A CA 1
ATOM 2455 C C . GLY A 1 304 ? 12.485 36.825 29.686 1.00 20.15 304 GLY A C 1
ATOM 2456 O O . GLY A 1 304 ? 12.893 37.752 28.992 1.00 21.77 304 GLY A O 1
ATOM 2457 N N . GLU A 1 305 ? 13.238 36.190 30.570 1.00 20.54 305 GLU A N 1
ATOM 2458 C CA . GLU A 1 305 ? 14.619 36.575 30.804 1.00 28.42 305 GLU A CA 1
ATOM 2459 C C . GLU A 1 305 ? 15.474 35.369 31.136 1.00 19.95 305 GLU A C 1
ATOM 2460 O O . GLU A 1 305 ? 14.989 34.350 31.622 1.00 23.52 305 GLU A O 1
ATOM 2466 N N . VAL A 1 306 ? 16.767 35.505 30.871 1.00 24.68 306 VAL A N 1
ATOM 2467 C CA . VAL A 1 306 ? 17.725 34.455 31.145 1.00 24.04 306 VAL A CA 1
ATOM 2468 C C . VAL A 1 306 ? 18.216 34.581 32.587 1.00 21.47 306 VAL A C 1
ATOM 2469 O O . VAL A 1 306 ? 18.574 35.673 33.030 1.00 25.45 306 VAL A O 1
ATOM 2473 N N . ILE A 1 307 ? 18.212 33.470 33.313 1.00 23.99 307 ILE A N 1
ATOM 2474 C CA . ILE A 1 307 ? 18.615 33.459 34.716 1.00 36.08 307 ILE A CA 1
ATOM 2475 C C . ILE A 1 307 ? 19.777 32.496 34.969 1.00 33.38 307 ILE A C 1
ATOM 2476 O O . ILE A 1 307 ? 20.057 31.611 34.157 1.00 25.93 307 ILE A O 1
ATOM 2481 N N . ALA A 1 308 ? 20.452 32.672 36.102 1.00 32.46 308 ALA A N 1
ATOM 2482 C CA . ALA A 1 308 ? 21.659 31.902 36.396 1.00 30.54 308 ALA A CA 1
ATOM 2483 C C . ALA A 1 308 ? 21.376 30.521 36.977 1.00 35.24 308 ALA A C 1
ATOM 2484 O O . ALA A 1 308 ? 22.159 29.593 36.780 1.00 42.45 308 ALA A O 1
ATOM 2486 N N . ASP A 1 309 ? 20.262 30.374 37.687 1.00 33.79 309 ASP A N 1
ATOM 2487 C CA . ASP A 1 309 ? 19.889 29.063 38.213 1.00 34.45 309 ASP A CA 1
ATOM 2488 C C . ASP A 1 309 ? 18.936 28.330 37.275 1.00 36.60 309 ASP A C 1
ATOM 2489 O O . ASP A 1 309 ? 18.563 28.862 36.230 1.00 32.45 309 ASP A O 1
ATOM 2494 N N . TYR A 1 310 ? 18.564 27.112 37.655 1.00 29.83 310 TYR A N 1
ATOM 2495 C CA . TYR A 1 310 ? 17.770 26.226 36.806 1.00 33.09 310 TYR A CA 1
ATOM 2496 C C . TYR A 1 310 ? 18.405 26.087 35.428 1.00 40.36 310 TYR A C 1
ATOM 2497 O O . TYR A 1 310 ? 17.715 26.121 34.410 1.00 30.09 310 TYR A O 1
ATOM 2506 N N . ARG A 1 311 ? 19.723 25.932 35.411 1.00 30.44 311 ARG A N 1
ATOM 2507 C CA . ARG A 1 311 ? 20.467 25.842 34.162 1.00 29.84 311 ARG A CA 1
ATOM 2508 C C . ARG A 1 311 ? 19.961 24.699 33.299 1.00 26.97 311 ARG A C 1
ATOM 2509 O O . ARG A 1 311 ? 19.763 23.578 33.773 1.00 30.03 311 ARG A O 1
ATOM 2517 N N . GLY A 1 312 ? 19.717 25.003 32.027 1.00 25.60 312 GLY A N 1
ATOM 2518 C CA . GLY A 1 312 ? 19.198 24.022 31.098 1.00 25.75 312 GLY A CA 1
ATOM 2519 C C . GLY A 1 312 ? 17.700 23.805 31.208 1.00 28.18 312 GLY A C 1
ATOM 2520 O O . GLY A 1 312 ? 17.156 22.909 30.566 1.00 28.61 312 GLY A O 1
ATOM 2521 N N . LYS A 1 313 ? 17.034 24.625 32.022 1.00 27.61 313 LYS A N 1
ATOM 2522 C CA . LYS A 1 313 ? 15.592 24.503 32.219 1.00 26.57 313 LYS A CA 1
ATOM 2523 C C . LYS A 1 313 ? 14.851 25.781 31.859 1.00 17.83 313 LYS A C 1
ATOM 2524 O O . LYS A 1 313 ? 15.437 26.860 31.775 1.00 21.57 313 LYS A O 1
ATOM 2530 N N . VAL A 1 314 ? 13.544 25.635 31.651 1.00 22.37 314 VAL A N 1
ATOM 2531 C CA . VAL A 1 314 ? 12.669 26.757 31.339 1.00 22.56 314 VAL A CA 1
ATOM 2532 C C . VAL A 1 314 ? 11.528 26.823 32.350 1.00 20.62 314 VAL A C 1
ATOM 2533 O O . VAL A 1 314 ? 10.794 25.852 32.537 1.00 22.85 314 VAL A O 1
ATOM 2537 N N . LEU A 1 315 ? 11.379 27.976 32.992 1.00 26.08 315 LEU A N 1
ATOM 2538 C CA . LEU A 1 315 ? 10.345 28.174 34.004 1.00 28.68 315 LEU A CA 1
ATOM 2539 C C . LEU A 1 315 ? 9.242 29.064 33.461 1.00 27.42 315 LEU A C 1
ATOM 2540 O O . LEU A 1 315 ? 9.507 30.042 32.766 1.00 26.32 315 LEU A O 1
ATOM 2545 N N . LEU A 1 316 ? 8.001 28.708 33.778 1.00 26.66 316 LEU A N 1
ATOM 2546 C CA . LEU A 1 316 ? 6.840 29.490 33.378 1.00 29.65 316 LEU A CA 1
ATOM 2547 C C . LEU A 1 316 ? 6.240 30.196 34.583 1.00 27.05 316 LEU A C 1
ATOM 2548 O O . LEU A 1 316 ? 5.798 29.546 35.530 1.00 31.99 316 LEU A O 1
ATOM 2553 N N . GLU A 1 317 ? 6.205 31.522 34.538 1.00 28.52 317 GLU A N 1
ATOM 2554 C CA . GLU A 1 317 ? 5.653 32.308 35.634 1.00 34.95 317 GLU A CA 1
ATOM 2555 C C . GLU A 1 317 ? 4.198 32.684 35.375 1.00 39.69 317 GLU A C 1
ATOM 2556 O O . GLU A 1 317 ? 3.866 33.233 34.325 1.00 30.97 317 GLU A O 1
ATOM 2562 N N . THR A 1 318 ? 3.329 32.387 36.339 1.00 31.88 318 THR A N 1
ATOM 2563 C CA . THR A 1 318 ? 1.908 32.701 36.211 1.00 35.16 318 THR A CA 1
ATOM 2564 C C . THR A 1 318 ? 1.384 33.497 37.397 1.00 37.41 318 THR A C 1
ATOM 2565 O O . THR A 1 318 ? 2.094 33.703 38.382 1.00 35.10 318 THR A O 1
ATOM 2569 N N . GLY A 1 319 ? 0.132 33.934 37.293 1.00 33.42 319 GLY A N 1
ATOM 2570 C CA . GLY A 1 319 ? -0.533 34.645 38.366 1.00 38.38 319 GLY A CA 1
ATOM 2571 C C . GLY A 1 319 ? 0.240 35.856 38.843 1.00 45.81 319 GLY A C 1
ATOM 2572 O O . GLY A 1 319 ? 0.492 36.786 38.076 1.00 46.07 319 GLY A O 1
ATOM 2573 N N . ILE A 1 320 ? 0.627 35.835 40.113 1.00 36.36 320 ILE A N 1
ATOM 2574 C CA . ILE A 1 320 ? 1.345 36.958 40.702 1.00 40.36 320 ILE A CA 1
ATOM 2575 C C . ILE A 1 320 ? 2.802 36.600 40.963 1.00 45.44 320 ILE A C 1
ATOM 2576 O O . ILE A 1 320 ? 3.541 37.381 41.560 1.00 45.76 320 ILE A O 1
ATOM 2581 N N . GLY A 1 321 ? 3.217 35.418 40.516 1.00 43.71 321 GLY A N 1
ATOM 2582 C CA . GLY A 1 321 ? 4.607 35.024 40.660 1.00 39.72 321 GLY A CA 1
ATOM 2583 C C . GLY A 1 321 ? 4.912 33.537 40.635 1.00 41.20 321 GLY A C 1
ATOM 2584 O O . GLY A 1 321 ? 6.073 33.157 40.500 1.00 51.49 321 GLY A O 1
ATOM 2585 N N . GLY A 1 322 ? 3.885 32.700 40.773 1.00 30.15 322 GLY A N 1
ATOM 2586 C CA . GLY A 1 322 ? 4.058 31.257 40.766 1.00 30.60 322 GLY A CA 1
ATOM 2587 C C . GLY A 1 322 ? 4.839 30.745 39.569 1.00 31.80 322 GLY A C 1
ATOM 2588 O O . GLY A 1 322 ? 4.812 31.358 38.502 1.00 33.65 322 GLY A O 1
ATOM 2589 N N . LYS A 1 323 ? 5.539 29.626 39.744 1.00 31.45 323 LYS A N 1
ATOM 2590 C CA . LYS A 1 323 ? 6.439 29.113 38.708 1.00 36.85 323 LYS A CA 1
ATOM 2591 C C . LYS A 1 323 ? 6.369 27.597 38.553 1.00 34.33 323 LYS A C 1
ATOM 2592 O O . LYS A 1 323 ? 6.331 26.864 39.537 1.00 37.91 323 LYS A O 1
ATOM 2598 N N . ARG A 1 324 ? 6.359 27.131 37.306 1.00 33.28 324 ARG A N 1
ATOM 2599 C CA . ARG A 1 324 ? 6.438 25.704 37.019 1.00 33.91 324 ARG A CA 1
ATOM 2600 C C . ARG A 1 324 ? 7.347 25.526 35.816 1.00 24.09 324 ARG A C 1
ATOM 2601 O O . ARG A 1 324 ? 7.723 26.503 35.170 1.00 28.06 324 ARG A O 1
ATOM 2609 N N . PHE A 1 325 ? 7.707 24.289 35.507 1.00 31.36 325 PHE A N 1
ATOM 2610 C CA . PHE A 1 325 ? 8.573 24.058 34.364 1.00 28.81 325 PHE A CA 1
ATOM 2611 C C . PHE A 1 325 ? 7.788 23.986 33.070 1.00 28.00 325 PHE A C 1
ATOM 2612 O O . PHE A 1 325 ? 6.702 23.408 33.018 1.00 29.99 325 PHE A O 1
ATOM 2620 N N A MET A 1 326 ? 8.330 24.600 32.023 0.58 23.93 326 MET A N 1
ATOM 2621 N N B MET A 1 326 ? 8.350 24.572 32.024 0.42 23.97 326 MET A N 1
ATOM 2622 C CA A MET A 1 326 ? 7.821 24.374 30.678 0.58 22.42 326 MET A CA 1
ATOM 2623 C CA B MET A 1 326 ? 7.844 24.380 30.681 0.42 22.45 326 MET A CA 1
ATOM 2624 C C A MET A 1 326 ? 8.560 23.164 30.129 0.58 22.68 326 MET A C 1
ATOM 2625 C C B MET A 1 326 ? 8.565 23.162 30.123 0.42 22.70 326 MET A C 1
ATOM 2626 O O A MET A 1 326 ? 9.722 23.263 29.735 0.58 23.86 326 MET A O 1
ATOM 2627 O O B MET A 1 326 ? 9.722 23.254 29.717 0.42 23.90 326 MET A O 1
ATOM 2636 N N . GLU A 1 327 ? 7.889 22.016 30.133 1.00 23.97 327 GLU A N 1
ATOM 2637 C CA . GLU A 1 327 ? 8.534 20.754 29.799 1.00 25.39 327 GLU A CA 1
ATOM 2638 C C . GLU A 1 327 ? 8.705 20.564 28.300 1.00 27.24 327 GLU A C 1
ATOM 2639 O O . GLU A 1 327 ? 7.757 20.745 27.539 1.00 28.47 327 GLU A O 1
ATOM 2645 N N . PRO A 1 328 ? 9.917 20.186 27.880 1.00 29.89 328 PRO A N 1
ATOM 2646 C CA . PRO A 1 328 ? 10.194 19.899 26.470 1.00 33.22 328 PRO A CA 1
ATOM 2647 C C . PRO A 1 328 ? 9.484 18.623 26.056 1.00 25.13 328 PRO A C 1
ATOM 2648 O O . PRO A 1 328 ? 9.544 17.623 26.769 1.00 27.88 328 PRO A O 1
ATOM 2652 N N . PRO A 1 329 ? 8.794 18.656 24.912 1.00 23.63 329 PRO A N 1
ATOM 2653 C CA . PRO A 1 329 ? 8.042 17.495 24.436 1.00 22.93 329 PRO A CA 1
ATOM 2654 C C . PRO A 1 329 ? 8.953 16.345 24.028 1.00 20.61 329 PRO A C 1
ATOM 2655 O O . PRO A 1 329 ? 10.085 16.578 23.607 1.00 22.24 329 PRO A O 1
ATOM 2659 N N . GLU A 1 330 ? 8.456 15.120 24.133 1.00 20.88 330 GLU A N 1
ATOM 2660 C CA . GLU A 1 330 ? 9.189 13.967 23.613 1.00 22.43 330 GLU A CA 1
ATOM 2661 C C . GLU A 1 330 ? 9.170 14.006 22.091 1.00 23.35 330 GLU A C 1
ATOM 2662 O O . GLU A 1 330 ? 10.029 13.428 21.424 1.00 19.89 330 GLU A O 1
ATOM 2668 N N . GLY A 1 331 ? 8.177 14.701 21.553 1.00 20.90 331 GLY A N 1
ATOM 2669 C CA . GLY A 1 331 ? 8.024 14.882 20.122 1.00 17.59 331 GLY A CA 1
ATOM 2670 C C . GLY A 1 331 ? 6.882 15.843 19.873 1.00 17.53 331 GLY A C 1
ATOM 2671 O O . GLY A 1 331 ? 6.008 15.990 20.729 1.00 20.77 331 GLY A O 1
ATOM 2672 N N . ASP A 1 332 ? 6.891 16.509 18.724 1.00 15.23 332 ASP A N 1
ATOM 2673 C CA . ASP A 1 332 ? 5.754 17.320 18.300 1.00 14.91 332 ASP A CA 1
ATOM 2674 C C . ASP A 1 332 ? 4.538 16.404 18.220 1.00 14.43 332 ASP A C 1
ATOM 2675 O O . ASP A 1 332 ? 4.606 15.333 17.615 1.00 18.71 332 ASP A O 1
ATOM 2680 N N . PRO A 1 333 ? 3.414 16.809 18.836 1.00 13.23 333 PRO A N 1
ATOM 2681 C CA . PRO A 1 333 ? 2.239 15.924 18.835 1.00 15.61 333 PRO A CA 1
ATOM 2682 C C . PRO A 1 333 ? 1.477 15.906 17.508 1.00 19.21 333 PRO A C 1
ATOM 2683 O O . PRO A 1 333 ? 0.548 15.102 17.354 1.00 20.91 333 PRO A O 1
ATOM 2687 N N . VAL A 1 334 ? 1.850 16.767 16.565 1.00 16.27 334 VAL A N 1
ATOM 2688 C CA . VAL A 1 334 ? 1.159 16.824 15.276 1.00 16.05 334 VAL A CA 1
ATOM 2689 C C . VAL A 1 334 ? 1.911 16.014 14.225 1.00 15.67 334 VAL A C 1
ATOM 2690 O O . VAL A 1 334 ? 3.030 16.378 13.852 1.00 14.91 334 VAL A O 1
ATOM 2694 N N . PRO A 1 335 ? 1.322 14.908 13.745 1.00 14.47 335 PRO A N 1
ATOM 2695 C CA . PRO A 1 335 ? 2.041 14.117 12.737 1.00 14.14 335 PRO A CA 1
ATOM 2696 C C . PRO A 1 335 ? 2.124 14.836 11.398 1.00 15.10 335 PRO A C 1
ATOM 2697 O O . PRO A 1 335 ? 1.214 15.602 11.045 1.00 14.90 335 PRO A O 1
ATOM 2701 N N . ARG A 1 336 ? 3.221 14.608 10.674 1.00 14.06 336 ARG A N 1
ATOM 2702 C CA . ARG A 1 336 ? 3.427 15.188 9.350 1.00 12.89 336 ARG A CA 1
ATOM 2703 C C . ARG A 1 336 ? 3.213 16.701 9.360 1.00 12.73 336 ARG A C 1
ATOM 2704 O O . ARG A 1 336 ? 2.625 17.273 8.442 1.00 13.27 336 ARG A O 1
ATOM 2712 N N . ILE A 1 337 ? 3.718 17.348 10.405 1.00 12.56 337 ILE A N 1
ATOM 2713 C CA . ILE A 1 337 ? 3.529 18.784 10.572 1.00 13.13 337 ILE A CA 1
ATOM 2714 C C . ILE A 1 337 ? 4.426 19.562 9.606 1.00 13.44 337 ILE A C 1
ATOM 2715 O O . ILE A 1 337 ? 4.121 20.687 9.217 1.00 13.90 337 ILE A O 1
#

Secondary structure (DSSP, 8-state):
----GGGGSSSHHHHHHIIIIIHHH-----SSSS-GGGT-SSEEEEETTEEEEEEEEEE--SSSEETTEEHHHHHHHHHHHHHHTTT-EEEEEEEEEEEETT--HHHHHHHHHHHHHHHHHTT--EEEEEEEEESSS--EEEEEEEEEEESS---SS---TT-EEEESS-SSHHHHHHHHHHHT--SSS---------HHHHHHHHHHH-GGGEEEEE---TTHHHHHHHHHHHHHT-EEEEEGGGS---HHHHHHHHHHT--TTSS--SS--EEEE-GGGHHHHHHHHHTSSTTTT-EEEEEEESSSTT-EEEEETTTEEEE-PPPSS-SSTT-

Foldseek 3Di:
DDDDLLCVFLFQNVVCCCVPPVVVPDDPFAQPFATSVLVWLWHWHDDPLWIKTKHKDKAQFPPQDFFADGLLLLQQQQQLQSCLQQQFQWEEKEKEKEAAPPADPVSVVVSVVSNCVQCVVSPYYHDYYYYHYDNDPRGMMIMMMTITMHSATATLQFFDALWFKKKLAAFQQALLLSVCRVVVHDDPHRRHALAHHCSVLSVLLCVFPNPVFFGGKDAQARQAQLRSQLSSLQSNQWEKEFAVVFRHHDPSSVVSCVVVVHDRRGHGHRLMMIIIGRNVCVVRSLVSSCVDPSSVHMTGTTGIHHPPRSWYWYAYDPGDIDTSDRDSGRPRRSD

Nearest PDB structures (foldseek):
  3wjp-assembly1_A  TM=1.003E+00  e=5.951E-80  Thermococcus kodakarensis KOD1
  3vyt-assembly1_C  TM=9.954E-01  e=1.366E-73  Thermococcus kodakarensis KOD1
  2z1f-assembly1_A  TM=9.825E-01  e=4.786E-65  Thermococcus kodakarensis KOD1
  3vyu-assembly1_C  TM=9.736E-01  e=3.899E-63  Thermococcus kodakarensis KOD1
  2i6r-assembly2_C  TM=9.404E-01  e=3.738E-35  Escherichia coli O157:H7

Organism: Thermococcus kodakarensis (strain ATCC BAA-918 / JCM 12380 / KOD1) (NCBI:txid69014)

CATH classifica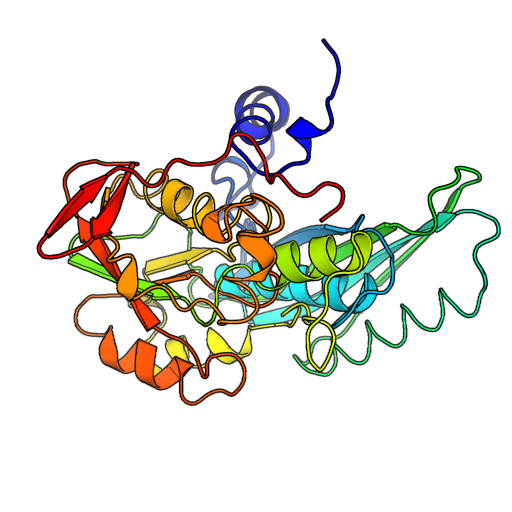tion: 3.30.1330.10 (+1 more: 3.90.650.10)

Radius of gyration: 19.01 Å; Cα contacts (8 Å, |Δi|>4): 904; chains: 1; bounding box: 53×50×54 Å

Solvent-accessible surface area: 15216 Å² total